Protein AF-A0A5S9C724-F1 (afdb_monomer_lite)

Organism: Dickeya chrysanthemi (NCBI:txid556)

Sequence (233 aa):
AGESRLSDLITGFVDPNAEEDLVPNAAPENAELANDGIDDDDDENEEDEDDTDDDNSIDPELARQKFTELRDQYEATRVSIKAHGRSHPSAIEEINKLSEVFKQFRLVPKQFDLLVNNMRSMMDRVRAQERQIMKLCVELCKMPKKNFVTLFTGNETNSKWFEAALSMGKPWCEKLREVEDDVHRSLQKLQQIEEETGLTIEQVKDINRRMSIGEAKARRAKKEMVEANLRLV

InterPro domains:
  IPR007631 RNA polymerase sigma factor 70, non-essential domain [PF04546] (1-194)
  IPR013325 RNA polymerase sigma factor, region 2 [SSF88946] (2-233)

Structure (mmCIF, N/CA/C/O backbone):
data_AF-A0A5S9C724-F1
#
_entry.id   AF-A0A5S9C724-F1
#
loop_
_atom_site.group_PDB
_atom_site.id
_atom_site.type_symbol
_atom_site.label_atom_id
_atom_site.label_alt_id
_atom_site.label_comp_id
_atom_site.label_asym_id
_atom_site.label_entity_id
_atom_site.label_seq_id
_atom_site.pdbx_PDB_ins_code
_atom_site.Cartn_x
_atom_site.Cartn_y
_atom_site.Cartn_z
_atom_site.occupancy
_atom_site.B_iso_or_equiv
_atom_site.auth_seq_id
_atom_site.auth_comp_id
_atom_site.auth_asym_id
_atom_site.auth_atom_id
_atom_site.pdbx_PDB_model_num
ATOM 1 N N . ALA A 1 1 ? -1.437 -13.413 -25.419 1.00 50.53 1 ALA A N 1
ATOM 2 C CA . ALA A 1 1 ? -2.494 -12.977 -26.348 1.00 50.53 1 ALA A CA 1
ATOM 3 C C . ALA A 1 1 ? -2.017 -11.668 -26.959 1.00 50.53 1 ALA A C 1
ATOM 5 O O . ALA A 1 1 ? -1.568 -10.826 -26.194 1.00 50.53 1 ALA A O 1
ATOM 6 N N . GLY A 1 2 ? -1.969 -11.540 -28.289 1.00 57.41 2 GLY A N 1
ATOM 7 C CA . GLY A 1 2 ? -1.431 -10.366 -29.004 1.00 57.41 2 GLY A CA 1
ATOM 8 C C . GLY A 1 2 ? -2.324 -9.124 -28.911 1.00 57.41 2 GLY A C 1
ATOM 9 O O . GLY A 1 2 ? -2.630 -8.514 -29.925 1.00 57.41 2 GLY A O 1
ATOM 10 N N . GLU A 1 3 ? -2.792 -8.808 -27.705 1.00 73.19 3 GLU A N 1
ATOM 11 C CA . GLU A 1 3 ? -3.765 -7.751 -27.406 1.00 73.19 3 GLU A CA 1
ATOM 12 C C . GLU A 1 3 ? -3.096 -6.401 -27.097 1.00 73.19 3 GLU A C 1
ATOM 14 O O . GLU A 1 3 ? -3.777 -5.388 -26.974 1.00 73.19 3 GLU A O 1
ATOM 19 N N . SER A 1 4 ? -1.767 -6.355 -26.966 1.00 75.12 4 SER A N 1
ATOM 20 C CA . SER A 1 4 ? -1.008 -5.123 -26.702 1.00 75.12 4 SER A CA 1
ATOM 21 C C . SER A 1 4 ? 0.394 -5.224 -27.299 1.00 75.12 4 SER A C 1
ATOM 23 O O . SER A 1 4 ? 0.954 -6.326 -27.369 1.00 75.12 4 SER A O 1
ATOM 25 N N . ARG A 1 5 ? 0.959 -4.098 -27.749 1.00 84.12 5 ARG A N 1
ATOM 26 C CA . ARG A 1 5 ? 2.329 -4.052 -28.276 1.00 84.12 5 ARG A CA 1
ATOM 27 C C . ARG A 1 5 ? 3.318 -3.889 -27.127 1.00 84.12 5 ARG A C 1
ATOM 29 O O . ARG A 1 5 ? 3.003 -3.306 -26.095 1.00 84.12 5 ARG A O 1
ATOM 36 N N . LEU A 1 6 ? 4.538 -4.392 -27.311 1.00 83.88 6 LEU A N 1
ATOM 37 C CA . LEU A 1 6 ? 5.607 -4.262 -26.315 1.00 83.88 6 LEU A CA 1
ATOM 38 C C . LEU A 1 6 ? 5.940 -2.787 -26.024 1.00 83.88 6 LEU A C 1
ATOM 40 O O . LEU A 1 6 ? 6.156 -2.424 -24.870 1.00 83.88 6 LEU A O 1
ATOM 44 N N . SER A 1 7 ? 5.869 -1.954 -27.065 1.00 85.38 7 SER A N 1
ATOM 45 C CA . SER A 1 7 ? 6.012 -0.495 -27.024 1.00 85.38 7 SER A CA 1
ATOM 46 C C . SER A 1 7 ? 4.962 0.211 -26.164 1.00 85.38 7 SER A C 1
ATOM 48 O O . SER A 1 7 ? 5.208 1.315 -25.700 1.00 85.38 7 SER A O 1
ATOM 50 N N . ASP A 1 8 ? 3.800 -0.409 -25.926 1.00 86.31 8 ASP A N 1
ATOM 51 C CA . ASP A 1 8 ? 2.743 0.170 -25.083 1.00 86.31 8 ASP A CA 1
ATOM 52 C C . ASP A 1 8 ? 3.016 -0.061 -23.585 1.00 86.31 8 ASP A C 1
ATOM 54 O O . ASP A 1 8 ? 2.344 0.514 -22.720 1.00 86.31 8 ASP A O 1
ATOM 58 N N . LEU A 1 9 ? 3.972 -0.947 -23.271 1.00 87.50 9 LEU A N 1
ATOM 59 C CA . LEU A 1 9 ? 4.285 -1.392 -21.916 1.00 87.50 9 LEU A CA 1
ATOM 60 C C . LEU A 1 9 ? 5.630 -0.850 -21.424 1.00 87.50 9 LEU A C 1
ATOM 62 O O . LEU A 1 9 ? 5.716 -0.316 -20.315 1.00 87.50 9 LEU A O 1
ATOM 66 N N . ILE A 1 10 ? 6.672 -0.990 -22.240 1.00 89.94 10 ILE A N 1
ATOM 67 C CA . ILE A 1 10 ? 8.035 -0.566 -21.923 1.00 89.94 10 ILE A CA 1
ATOM 68 C C . ILE A 1 10 ? 8.641 0.221 -23.081 1.00 89.94 10 ILE A C 1
ATOM 70 O O . ILE A 1 10 ? 8.283 0.008 -24.233 1.00 89.94 10 ILE A O 1
ATOM 74 N N . THR A 1 11 ? 9.580 1.105 -22.755 1.00 88.06 11 THR A N 1
ATOM 75 C CA . THR A 1 11 ? 10.429 1.815 -23.720 1.00 88.06 11 THR A CA 1
ATOM 76 C C . THR A 1 11 ? 11.811 1.175 -23.860 1.00 88.06 11 THR A C 1
ATOM 78 O O . THR A 1 11 ? 12.524 1.479 -24.804 1.00 88.06 11 THR A O 1
ATOM 81 N N . GLY A 1 12 ? 12.196 0.271 -22.950 1.00 88.69 12 GLY A N 1
ATOM 82 C CA . GLY A 1 12 ? 13.470 -0.446 -23.004 1.00 88.69 12 GLY A CA 1
ATOM 83 C C . GLY A 1 12 ? 13.866 -1.074 -21.667 1.00 88.69 12 GLY A C 1
ATOM 84 O O . GLY A 1 12 ? 13.054 -1.170 -20.739 1.00 88.69 12 GLY A O 1
ATOM 85 N N . PHE A 1 13 ? 15.132 -1.477 -21.559 1.00 88.06 13 PHE A N 1
ATOM 86 C CA . PHE A 1 13 ? 15.722 -2.034 -20.340 1.00 88.06 13 PHE A CA 1
ATOM 87 C C . PHE A 1 13 ? 16.931 -1.208 -19.897 1.00 88.06 13 PHE A C 1
ATOM 89 O O . PHE A 1 13 ? 17.667 -0.701 -20.735 1.00 88.06 13 PHE A O 1
ATOM 96 N N . VAL A 1 14 ? 17.132 -1.075 -18.587 1.00 83.12 14 VAL A N 1
ATOM 97 C CA . VAL A 1 14 ? 18.348 -0.501 -17.998 1.00 83.12 14 VAL A CA 1
ATOM 98 C C . VAL A 1 14 ? 19.387 -1.612 -17.897 1.00 83.12 14 VAL A C 1
ATOM 100 O O . VAL A 1 14 ? 19.105 -2.648 -17.289 1.00 83.12 14 VAL A O 1
ATOM 103 N N . ASP A 1 15 ? 20.572 -1.404 -18.468 1.00 70.31 15 ASP A N 1
ATOM 104 C CA . ASP A 1 15 ? 21.713 -2.293 -18.252 1.00 70.31 15 ASP A CA 1
ATOM 105 C C . ASP A 1 15 ? 22.400 -1.924 -16.923 1.00 70.31 15 ASP A C 1
ATOM 107 O O . ASP A 1 15 ? 22.959 -0.832 -16.814 1.00 70.31 15 ASP A O 1
ATOM 111 N N . PRO A 1 16 ? 22.391 -2.800 -15.898 1.00 60.75 16 PRO A N 1
ATOM 112 C CA . PRO A 1 16 ? 23.081 -2.528 -14.640 1.00 60.75 16 PRO A CA 1
ATOM 113 C C . PRO A 1 16 ? 24.610 -2.393 -14.777 1.00 60.75 16 PRO A C 1
ATOM 115 O O . PRO A 1 16 ? 25.250 -1.963 -13.818 1.00 60.75 16 PRO A O 1
ATOM 118 N N . ASN A 1 17 ? 25.196 -2.768 -15.923 1.00 58.56 17 ASN A N 1
ATOM 119 C CA . ASN A 1 17 ? 26.623 -2.619 -16.224 1.00 58.56 17 ASN A CA 1
ATOM 120 C C . ASN A 1 17 ? 26.967 -1.382 -17.074 1.00 58.56 17 ASN A C 1
ATOM 122 O O . ASN A 1 17 ? 28.155 -1.116 -17.264 1.00 58.56 17 ASN A O 1
ATOM 126 N N . ALA A 1 18 ? 25.985 -0.646 -17.601 1.00 54.94 18 ALA A N 1
ATOM 127 C CA . ALA A 1 18 ? 26.243 0.569 -18.369 1.00 54.94 18 ALA A CA 1
ATOM 128 C C . ALA A 1 18 ? 26.330 1.782 -17.429 1.00 54.94 18 ALA A C 1
ATOM 130 O O . ALA A 1 18 ? 25.466 1.974 -16.574 1.00 54.94 18 ALA A O 1
ATOM 131 N N . GLU A 1 19 ? 27.358 2.623 -17.590 1.00 43.19 19 GLU A N 1
ATOM 132 C CA . GLU A 1 19 ? 27.483 3.928 -16.914 1.00 43.19 19 GLU A CA 1
ATOM 133 C C . GLU A 1 19 ? 26.483 4.960 -17.482 1.00 43.19 19 GLU A C 1
ATOM 135 O O . GLU A 1 19 ? 26.854 6.080 -17.823 1.00 43.19 19 GLU A O 1
ATOM 140 N N . GLU A 1 20 ? 25.209 4.596 -17.636 1.00 43.97 20 GLU A N 1
ATOM 141 C CA . GLU A 1 20 ? 24.167 5.557 -17.991 1.00 43.97 20 GLU A CA 1
ATOM 142 C C . GLU A 1 20 ? 23.631 6.216 -16.720 1.00 43.97 20 GLU A C 1
ATOM 144 O O . GLU A 1 20 ? 23.080 5.559 -15.829 1.00 43.97 20 GLU A O 1
ATOM 149 N N . ASP A 1 21 ? 23.796 7.540 -16.639 1.00 41.56 21 ASP A N 1
ATOM 150 C CA . ASP A 1 21 ? 23.122 8.371 -15.650 1.00 41.56 21 ASP A CA 1
ATOM 151 C C . ASP A 1 21 ? 21.627 8.036 -15.669 1.00 41.56 21 ASP A C 1
ATOM 153 O O . ASP A 1 21 ? 20.949 8.172 -16.688 1.00 41.56 21 ASP A O 1
ATOM 157 N N . LEU A 1 22 ? 21.115 7.579 -14.524 1.00 45.28 22 LEU A N 1
ATOM 158 C CA . LEU A 1 22 ? 19.703 7.287 -14.307 1.00 45.28 22 LEU A CA 1
ATOM 159 C C . LEU A 1 22 ? 18.892 8.577 -14.476 1.00 45.28 22 LEU A C 1
ATOM 161 O O . LEU A 1 22 ? 18.553 9.230 -13.487 1.00 45.28 22 LEU A O 1
ATOM 165 N N . VAL A 1 23 ? 18.552 8.953 -15.708 1.00 46.78 23 VAL A N 1
ATOM 166 C CA . VAL A 1 23 ? 17.518 9.954 -15.957 1.00 46.78 23 VAL A CA 1
ATOM 167 C C . VAL A 1 23 ? 16.213 9.320 -15.483 1.00 46.78 23 VAL A C 1
ATOM 169 O O . VAL A 1 23 ? 15.787 8.301 -16.040 1.00 46.78 23 VAL A O 1
ATOM 172 N N . PRO A 1 24 ? 15.579 9.824 -14.410 1.00 47.16 24 PRO A N 1
ATOM 173 C CA . PRO A 1 24 ? 14.374 9.201 -13.908 1.00 47.16 24 PRO A CA 1
ATOM 174 C C . PRO A 1 24 ? 13.271 9.411 -14.947 1.00 47.16 24 PRO A C 1
ATOM 176 O O . PRO A 1 24 ? 12.708 10.496 -15.031 1.00 47.16 24 PRO A O 1
ATOM 179 N N . ASN A 1 25 ? 12.879 8.351 -15.659 1.00 51.78 25 ASN A N 1
ATOM 180 C CA . ASN A 1 25 ? 11.640 8.310 -16.456 1.00 51.78 25 ASN A CA 1
ATOM 181 C C . ASN A 1 25 ? 10.369 8.560 -15.596 1.00 51.78 25 ASN A C 1
ATOM 183 O O . ASN A 1 25 ? 9.255 8.528 -16.103 1.00 51.78 25 ASN A O 1
ATOM 187 N N . ALA A 1 26 ? 10.514 8.772 -14.283 1.00 47.44 26 ALA A N 1
ATOM 188 C CA . ALA A 1 26 ? 9.446 8.922 -13.299 1.00 47.44 26 ALA A CA 1
ATOM 189 C C . ALA A 1 26 ? 8.940 10.368 -13.128 1.00 47.44 26 ALA A C 1
ATOM 191 O O . ALA A 1 26 ? 8.338 10.682 -12.099 1.00 47.44 26 ALA A O 1
ATOM 192 N N . ALA A 1 27 ? 9.209 11.269 -14.074 1.00 42.41 27 ALA A N 1
ATOM 193 C CA . ALA A 1 27 ? 8.567 12.576 -14.085 1.00 42.41 27 ALA A CA 1
ATOM 194 C C . ALA A 1 27 ? 7.244 12.463 -14.862 1.00 42.41 27 ALA A C 1
ATOM 196 O O . ALA A 1 27 ? 7.294 12.426 -16.087 1.00 42.41 27 ALA A O 1
ATOM 197 N N . PRO A 1 28 ? 6.069 12.411 -14.202 1.00 40.06 28 PRO A N 1
ATOM 198 C CA . PRO A 1 28 ? 4.813 12.584 -14.917 1.00 40.06 28 PRO A CA 1
ATOM 199 C C . PRO A 1 28 ? 4.832 13.961 -15.585 1.00 40.06 28 PRO A C 1
ATOM 201 O O . PRO A 1 28 ? 5.005 14.987 -14.916 1.00 40.06 28 PRO A O 1
ATOM 204 N N . GLU A 1 29 ? 4.698 13.980 -16.907 1.00 45.19 29 GLU A N 1
ATOM 205 C CA . GLU A 1 29 ? 4.604 15.209 -17.700 1.00 45.19 29 GLU A CA 1
ATOM 206 C C . GLU A 1 29 ? 3.274 15.939 -17.458 1.00 45.19 29 GLU A C 1
ATOM 208 O O . GLU A 1 29 ? 3.221 17.161 -17.555 1.00 45.19 29 GLU A O 1
ATOM 213 N N . ASN A 1 30 ? 2.247 15.245 -16.958 1.00 39.84 30 ASN A N 1
ATOM 214 C CA . ASN A 1 30 ? 0.890 15.784 -16.842 1.00 39.84 30 ASN A CA 1
ATOM 215 C C . ASN A 1 30 ? 0.543 16.315 -15.445 1.00 39.84 30 ASN A C 1
ATOM 217 O O . ASN A 1 30 ? -0.434 15.900 -14.822 1.00 39.84 30 ASN A O 1
ATOM 221 N N . ALA A 1 31 ? 1.324 17.273 -14.949 1.00 38.59 31 ALA A N 1
ATOM 222 C CA . ALA A 1 31 ? 0.837 18.190 -13.919 1.00 38.59 31 ALA A CA 1
ATOM 223 C C . ALA A 1 31 ? 0.346 19.473 -14.597 1.00 38.59 31 ALA A C 1
ATOM 225 O O . ALA A 1 31 ? 0.946 20.535 -14.429 1.00 38.59 31 ALA A O 1
ATOM 226 N N . GLU A 1 32 ? -0.731 19.347 -15.378 1.00 38.44 32 GLU A N 1
ATOM 227 C CA . GLU A 1 32 ? -1.488 20.500 -15.851 1.00 38.44 32 GLU A CA 1
ATOM 228 C C . GLU A 1 32 ? -1.902 21.362 -14.657 1.00 38.44 32 GLU A C 1
ATOM 230 O O . GLU A 1 32 ? -2.406 20.898 -13.626 1.00 38.44 32 GLU A O 1
ATOM 235 N N . LEU A 1 33 ? -1.609 22.645 -14.814 1.00 38.56 33 LEU A N 1
ATOM 236 C CA . LEU A 1 33 ? -1.922 23.728 -13.908 1.00 38.56 33 LEU A CA 1
ATOM 237 C C . LEU A 1 33 ? -3.444 23.827 -13.757 1.00 38.56 33 LEU A C 1
ATOM 239 O O . LEU A 1 33 ? -4.147 24.284 -14.653 1.00 38.56 33 LEU A O 1
ATOM 243 N N . ALA A 1 34 ? -3.967 23.427 -12.600 1.00 37.56 34 ALA A N 1
ATOM 244 C CA . ALA A 1 34 ? -5.344 23.725 -12.233 1.00 37.56 34 ALA A CA 1
ATOM 245 C C . ALA A 1 34 ? -5.489 25.230 -11.922 1.00 37.56 34 ALA A C 1
ATOM 247 O O . ALA A 1 34 ? -5.225 25.661 -10.803 1.00 37.56 34 ALA A O 1
ATOM 248 N N . ASN A 1 35 ? -5.863 25.973 -12.968 1.00 38.91 35 ASN A N 1
ATOM 249 C CA . ASN A 1 35 ? -6.734 27.153 -13.057 1.00 38.91 35 ASN A CA 1
ATOM 250 C C . ASN A 1 35 ? -6.756 28.170 -11.895 1.00 38.91 35 ASN A C 1
ATOM 252 O O . ASN A 1 35 ? -7.312 27.889 -10.834 1.00 38.91 35 ASN A O 1
ATOM 256 N N . ASP A 1 36 ? -6.328 29.403 -12.191 1.00 35.47 36 ASP A N 1
ATOM 257 C CA . ASP A 1 36 ? -6.911 30.614 -11.599 1.00 35.47 36 ASP A CA 1
ATOM 258 C C . ASP A 1 36 ? -6.939 31.761 -12.643 1.00 35.47 36 ASP A C 1
ATOM 260 O O . ASP A 1 36 ? -6.010 32.551 -12.748 1.00 35.47 36 ASP A O 1
ATOM 264 N N . GLY A 1 37 ? -8.001 31.796 -13.460 1.00 34.34 37 GLY A N 1
ATOM 265 C CA . GLY A 1 37 ? -8.737 33.015 -13.840 1.00 34.34 37 GLY A CA 1
ATOM 266 C C . GLY A 1 37 ? -8.142 34.069 -14.803 1.00 34.34 37 GLY A C 1
ATOM 267 O O . GLY A 1 37 ? -7.450 34.976 -14.357 1.00 34.34 37 GLY A O 1
ATOM 268 N N . ILE A 1 38 ? -8.712 34.081 -16.025 1.00 36.97 38 ILE A N 1
ATOM 269 C CA . ILE A 1 38 ? -9.074 35.237 -16.898 1.00 36.97 38 ILE A CA 1
ATOM 270 C C . ILE A 1 38 ? -8.022 35.748 -17.920 1.00 36.97 38 ILE A C 1
ATOM 272 O O . ILE A 1 38 ? -7.143 36.526 -17.571 1.00 36.97 38 ILE A O 1
ATOM 276 N N . ASP A 1 39 ? -8.235 35.320 -19.180 1.00 39.69 39 ASP A N 1
ATOM 277 C CA . ASP A 1 39 ? -8.388 36.079 -20.454 1.00 39.69 39 ASP A CA 1
ATOM 278 C C . ASP A 1 39 ? -7.321 37.108 -20.898 1.00 39.69 39 ASP A C 1
ATOM 280 O O . ASP A 1 39 ? -7.228 38.186 -20.313 1.00 39.69 39 ASP A O 1
ATOM 284 N N . ASP A 1 40 ? -6.586 36.802 -21.981 1.00 36.81 40 ASP A N 1
ATOM 285 C CA . ASP A 1 40 ? -6.577 37.591 -23.237 1.00 36.81 40 ASP A CA 1
ATOM 286 C C . ASP A 1 40 ? -5.801 36.858 -24.364 1.00 36.81 40 ASP A C 1
ATOM 288 O O . ASP A 1 40 ? -4.852 36.117 -24.100 1.00 36.81 40 ASP A O 1
ATOM 292 N N . ASP A 1 41 ? -6.270 37.076 -25.594 1.00 38.06 41 ASP A N 1
ATOM 293 C CA . ASP A 1 41 ? -6.028 36.386 -26.873 1.00 38.06 41 ASP A CA 1
ATOM 294 C C . ASP A 1 41 ? -4.593 36.408 -27.477 1.00 38.06 41 ASP A C 1
ATOM 296 O O . ASP A 1 41 ? -3.744 37.220 -27.112 1.00 38.06 41 ASP A O 1
ATOM 300 N N . ASP A 1 42 ? -4.434 35.557 -28.510 1.00 36.66 42 ASP A N 1
ATOM 301 C CA . ASP A 1 42 ? -3.440 35.535 -29.609 1.00 36.66 42 ASP A CA 1
ATOM 302 C C . ASP A 1 42 ? -1.996 35.071 -29.297 1.00 36.66 42 ASP A C 1
ATOM 304 O O . ASP A 1 42 ? -1.196 35.784 -28.698 1.00 36.66 42 ASP A O 1
ATOM 308 N N . ASP A 1 43 ? -1.581 33.891 -29.780 1.00 36.88 43 ASP A N 1
ATOM 309 C CA . ASP A 1 43 ? -1.142 33.702 -31.177 1.00 36.88 43 ASP A CA 1
ATOM 310 C C . ASP A 1 43 ? -0.674 32.247 -31.425 1.00 36.88 43 ASP A C 1
ATOM 312 O O . ASP A 1 43 ? -0.162 31.559 -30.538 1.00 36.88 43 ASP A O 1
ATOM 316 N N . GLU A 1 44 ? -0.890 31.788 -32.653 1.00 43.53 44 GLU A N 1
ATOM 317 C CA . GLU A 1 44 ? -0.649 30.443 -33.180 1.00 43.53 44 GLU A CA 1
ATOM 318 C C . GLU A 1 44 ? 0.826 30.003 -33.086 1.00 43.53 44 GLU A C 1
ATOM 320 O O . GLU A 1 44 ? 1.719 30.752 -33.475 1.00 43.53 44 GLU A O 1
ATOM 325 N N . ASN A 1 45 ? 1.069 28.766 -32.623 1.00 35.22 45 ASN A N 1
ATOM 326 C CA . ASN A 1 45 ? 2.071 27.818 -33.148 1.00 35.22 45 ASN A CA 1
ATOM 327 C C . ASN A 1 45 ? 1.969 26.484 -32.380 1.00 35.22 45 ASN A C 1
ATOM 329 O O . ASN A 1 45 ? 2.785 26.171 -31.513 1.00 35.22 45 ASN A O 1
ATOM 333 N N . GLU A 1 46 ? 0.948 25.686 -32.706 1.00 39.72 46 GLU A N 1
ATOM 334 C CA . GLU A 1 46 ? 1.012 24.230 -32.529 1.00 39.72 46 GLU A CA 1
ATOM 335 C C . GLU A 1 46 ? 1.946 23.674 -33.615 1.00 39.72 46 GLU A C 1
ATOM 337 O O . GLU A 1 46 ? 1.512 23.151 -34.641 1.00 39.72 46 GLU A O 1
ATOM 342 N N . GLU A 1 47 ? 3.255 23.845 -33.425 1.00 35.62 47 GLU A N 1
ATOM 343 C CA . GLU A 1 47 ? 4.217 22.938 -34.042 1.00 35.62 47 GLU A CA 1
ATOM 344 C C . GLU A 1 47 ? 4.209 21.666 -33.190 1.00 35.62 47 GLU A C 1
ATOM 346 O O . GLU A 1 47 ? 4.886 21.561 -32.167 1.00 35.62 47 GLU A O 1
ATOM 351 N N . ASP A 1 48 ? 3.363 20.719 -33.607 1.00 39.94 48 ASP A N 1
ATOM 352 C CA . ASP A 1 48 ? 3.539 19.295 -33.341 1.00 39.94 48 ASP A CA 1
ATOM 353 C C . ASP A 1 48 ? 4.946 18.897 -33.831 1.00 39.94 48 ASP A C 1
ATOM 355 O O . ASP A 1 48 ? 5.126 18.415 -34.952 1.00 39.94 48 ASP A O 1
ATOM 359 N N . GLU A 1 49 ? 5.969 19.110 -32.998 1.00 36.81 49 GLU A N 1
ATOM 360 C CA . GLU A 1 49 ? 7.240 18.389 -33.086 1.00 36.81 49 GLU A CA 1
ATOM 361 C C . GLU A 1 49 ? 6.983 16.937 -32.655 1.00 36.81 49 GLU A C 1
ATOM 363 O O . GLU A 1 49 ? 7.393 16.467 -31.592 1.00 36.81 49 GLU A O 1
ATOM 368 N N . ASP A 1 50 ? 6.268 16.214 -33.517 1.00 39.38 50 ASP A N 1
ATOM 369 C CA . ASP A 1 50 ? 6.253 14.757 -33.575 1.00 39.38 50 ASP A CA 1
ATOM 370 C C . ASP A 1 50 ? 7.600 14.297 -34.162 1.00 39.38 50 ASP A C 1
ATOM 372 O O . ASP A 1 50 ? 7.684 13.749 -35.257 1.00 39.38 50 ASP A O 1
ATOM 376 N N . ASP A 1 51 ? 8.678 14.592 -33.433 1.00 40.25 51 ASP A N 1
ATOM 377 C CA . ASP A 1 51 ? 10.044 14.156 -33.725 1.00 40.25 51 ASP A CA 1
ATOM 378 C C . ASP A 1 51 ? 10.442 13.091 -32.690 1.00 40.25 51 ASP A C 1
ATOM 380 O O . ASP A 1 51 ? 11.429 13.184 -31.956 1.00 40.25 51 ASP A O 1
ATOM 384 N N . THR A 1 52 ? 9.612 12.046 -32.586 1.00 41.50 52 THR A N 1
ATOM 385 C CA . THR A 1 52 ? 10.046 10.787 -31.971 1.00 41.50 52 THR A CA 1
ATOM 386 C C . THR A 1 52 ? 10.635 9.901 -33.053 1.00 41.50 52 THR A C 1
ATOM 388 O O . THR A 1 52 ? 9.984 9.004 -33.584 1.00 41.50 52 THR A O 1
ATOM 391 N N . ASP A 1 53 ? 11.895 10.197 -33.372 1.00 38.25 53 ASP A N 1
ATOM 392 C CA . ASP A 1 53 ? 12.764 9.342 -34.168 1.00 38.25 53 ASP A CA 1
ATOM 393 C C . ASP A 1 53 ? 12.580 7.861 -33.779 1.00 38.25 53 ASP A C 1
ATOM 395 O O . ASP A 1 53 ? 12.788 7.409 -32.646 1.00 38.25 53 ASP A O 1
ATOM 399 N N . ASP A 1 54 ? 12.139 7.131 -34.791 1.00 45.38 54 ASP A N 1
ATOM 400 C CA . ASP A 1 54 ? 11.933 5.701 -34.908 1.00 45.38 54 ASP A CA 1
ATOM 401 C C . ASP A 1 54 ? 13.263 4.942 -34.728 1.00 45.38 54 ASP A C 1
ATOM 403 O O . ASP A 1 54 ? 13.946 4.663 -35.709 1.00 45.38 54 ASP A O 1
ATOM 407 N N . ASP A 1 55 ? 13.664 4.609 -33.488 1.00 44.22 55 ASP A N 1
ATOM 408 C CA . ASP A 1 55 ? 14.676 3.548 -33.257 1.00 44.22 55 ASP A CA 1
ATOM 409 C C . ASP A 1 55 ? 14.627 2.828 -31.887 1.00 44.22 55 ASP A C 1
ATOM 411 O O . ASP A 1 55 ? 15.590 2.195 -31.459 1.00 44.22 55 ASP A O 1
ATOM 415 N N . ASN A 1 56 ? 13.495 2.842 -31.171 1.00 54.12 56 ASN A N 1
ATOM 416 C CA . ASN A 1 56 ? 13.304 1.974 -29.991 1.00 54.12 56 ASN A CA 1
ATOM 417 C C . ASN A 1 56 ? 12.630 0.651 -30.378 1.00 54.12 56 ASN A C 1
ATOM 419 O O . ASN A 1 56 ? 11.618 0.238 -29.798 1.00 54.12 56 ASN A O 1
ATOM 423 N N . SER A 1 57 ? 13.193 -0.049 -31.369 1.00 65.25 57 SER A N 1
ATOM 424 C CA . SER A 1 57 ? 12.816 -1.442 -31.606 1.00 65.25 57 SER A CA 1
ATOM 425 C C . SER A 1 57 ? 13.362 -2.293 -30.456 1.00 65.25 57 SER A C 1
ATOM 427 O O . SER A 1 57 ? 14.504 -2.742 -30.435 1.00 65.25 57 SER A O 1
ATOM 429 N N . ILE A 1 58 ? 12.546 -2.460 -29.415 1.00 78.56 58 ILE A N 1
ATOM 430 C CA . ILE A 1 58 ? 12.896 -3.320 -28.286 1.00 78.56 58 ILE A CA 1
ATOM 431 C C . ILE A 1 58 ? 13.104 -4.725 -28.839 1.00 78.56 58 ILE A C 1
ATOM 433 O O . ILE A 1 58 ? 12.149 -5.330 -29.331 1.00 78.56 58 ILE A O 1
ATOM 437 N N . ASP A 1 59 ? 14.334 -5.234 -28.734 1.00 86.38 59 ASP A N 1
ATOM 438 C CA . ASP A 1 59 ? 14.674 -6.576 -29.197 1.00 86.38 59 ASP A CA 1
ATOM 439 C C . ASP A 1 59 ? 13.710 -7.599 -28.561 1.00 86.38 59 ASP A C 1
ATOM 441 O O . ASP A 1 59 ? 13.718 -7.786 -27.334 1.00 86.38 59 ASP A O 1
ATOM 445 N N . PRO A 1 60 ? 12.855 -8.264 -29.365 1.00 86.88 60 PRO A N 1
ATOM 446 C CA . PRO A 1 60 ? 11.873 -9.207 -28.854 1.00 86.88 60 PRO A CA 1
ATOM 447 C C . PRO A 1 60 ? 12.504 -10.384 -28.105 1.00 86.88 60 PRO A C 1
ATOM 449 O O . PRO A 1 60 ? 11.880 -10.923 -27.185 1.00 86.88 60 PRO A O 1
ATOM 452 N N . GLU A 1 61 ? 13.721 -10.799 -28.472 1.00 88.44 61 GLU A N 1
ATOM 453 C CA . GLU A 1 61 ? 14.415 -11.899 -27.803 1.00 88.44 61 GLU A CA 1
ATOM 454 C C . GLU A 1 61 ? 14.911 -11.477 -26.421 1.00 88.44 61 GLU A C 1
ATOM 456 O O . GLU A 1 61 ? 14.609 -12.161 -25.432 1.00 88.44 61 GLU A O 1
ATOM 461 N N . LEU A 1 62 ? 15.580 -10.323 -26.336 1.00 89.44 62 LEU A N 1
ATOM 462 C CA . LEU A 1 62 ? 16.005 -9.729 -25.069 1.00 89.44 62 LEU A CA 1
ATOM 463 C C . LEU A 1 62 ? 14.809 -9.455 -24.153 1.00 89.44 62 LEU A C 1
ATOM 465 O O . LEU A 1 62 ? 14.832 -9.813 -22.973 1.00 89.44 62 LEU A O 1
ATOM 469 N N . ALA A 1 63 ? 13.728 -8.887 -24.693 1.00 90.31 63 ALA A N 1
ATOM 470 C CA . ALA A 1 63 ? 12.513 -8.650 -23.929 1.00 90.31 63 ALA A CA 1
ATOM 471 C C . ALA A 1 63 ? 11.947 -9.953 -23.374 1.00 90.31 63 ALA A C 1
ATOM 473 O O . ALA A 1 63 ? 11.672 -10.056 -22.177 1.00 90.31 63 ALA A O 1
ATOM 474 N N . ARG A 1 64 ? 11.832 -10.991 -24.208 1.00 91.06 64 ARG A N 1
ATOM 475 C CA . ARG A 1 64 ? 11.367 -12.306 -23.762 1.00 91.06 64 ARG A CA 1
ATOM 476 C C . ARG A 1 64 ? 12.252 -12.873 -22.652 1.00 91.06 64 ARG A C 1
ATOM 478 O O . ARG A 1 64 ? 11.716 -13.451 -21.703 1.00 91.06 64 ARG A O 1
ATOM 485 N N . GLN A 1 65 ? 13.571 -12.711 -22.747 1.00 93.38 65 GLN A N 1
ATOM 486 C CA . GLN A 1 65 ? 14.509 -13.134 -21.708 1.00 93.38 65 GLN A CA 1
ATOM 487 C C . GLN A 1 65 ? 14.266 -12.377 -20.397 1.00 93.38 65 GLN A C 1
ATOM 489 O O . GLN A 1 65 ? 14.083 -13.016 -19.363 1.00 93.38 65 GLN A O 1
ATOM 494 N N . LYS A 1 66 ? 14.182 -11.044 -20.435 1.00 93.19 66 LYS A N 1
ATOM 495 C CA . LYS A 1 66 ? 13.957 -10.210 -19.244 1.00 93.19 66 LYS A CA 1
ATOM 496 C C . LYS A 1 66 ? 12.598 -10.454 -18.595 1.00 93.19 66 LYS A C 1
ATOM 498 O O . LYS A 1 66 ? 12.515 -10.608 -17.380 1.00 93.19 66 LYS A O 1
ATOM 503 N N . PHE A 1 67 ? 11.527 -10.583 -19.378 1.00 94.38 67 PHE A N 1
ATOM 504 C CA . PHE A 1 67 ? 10.211 -10.960 -18.847 1.00 94.38 67 PHE A CA 1
ATOM 505 C C . PHE A 1 67 ? 10.201 -12.376 -18.255 1.00 94.38 67 PHE A C 1
ATOM 507 O O . PHE A 1 67 ? 9.489 -12.628 -17.283 1.00 94.38 67 PHE A O 1
ATOM 514 N N . THR A 1 68 ? 10.995 -13.297 -18.809 1.00 95.75 68 THR A N 1
ATOM 515 C CA . THR A 1 68 ? 11.177 -14.639 -18.238 1.00 95.75 68 THR A CA 1
ATOM 516 C C . THR A 1 68 ? 11.913 -14.571 -16.902 1.00 95.75 68 THR A C 1
ATOM 518 O O . THR A 1 68 ? 11.431 -15.144 -15.931 1.00 95.75 68 THR A O 1
ATOM 521 N N . GLU A 1 69 ? 13.001 -13.804 -16.822 1.00 95.50 69 GLU A N 1
ATOM 522 C CA . GLU A 1 69 ? 13.744 -13.544 -15.582 1.00 95.50 69 GLU A CA 1
ATOM 523 C C . GLU A 1 69 ? 12.828 -12.955 -14.497 1.00 95.50 69 GLU A C 1
ATOM 525 O O . GLU A 1 69 ? 12.770 -13.472 -13.380 1.00 95.50 69 GLU A O 1
ATOM 530 N N . LEU A 1 70 ? 12.030 -11.940 -14.846 1.00 96.38 70 LEU A N 1
ATOM 531 C CA . LEU A 1 70 ? 11.054 -11.334 -13.939 1.00 96.38 70 LEU A CA 1
ATOM 532 C C . LEU A 1 70 ? 10.015 -12.348 -13.445 1.00 96.38 70 LEU A C 1
ATOM 534 O O . LEU A 1 70 ? 9.698 -12.376 -12.255 1.00 96.38 70 LEU A O 1
ATOM 538 N N . ARG A 1 71 ? 9.481 -13.185 -14.340 1.00 97.06 71 ARG A N 1
ATOM 539 C CA . ARG A 1 71 ? 8.490 -14.212 -13.989 1.00 97.06 71 ARG A CA 1
ATOM 540 C C . ARG A 1 71 ? 9.079 -15.266 -13.055 1.00 97.06 71 ARG A C 1
ATOM 542 O O . ARG A 1 71 ? 8.434 -15.636 -12.076 1.00 97.06 71 ARG A O 1
ATOM 549 N N . ASP A 1 72 ? 10.270 -15.761 -13.362 1.00 97.44 72 ASP A N 1
ATOM 550 C CA . ASP A 1 72 ? 10.903 -16.830 -12.596 1.00 97.44 72 ASP A CA 1
ATOM 551 C C . ASP A 1 72 ? 11.300 -16.319 -11.197 1.00 97.44 72 ASP A C 1
ATOM 553 O O . ASP A 1 72 ? 11.037 -16.987 -10.193 1.00 97.44 72 ASP A O 1
ATOM 557 N N . GLN A 1 73 ? 11.808 -15.083 -11.108 1.00 97.69 73 GLN A N 1
ATOM 558 C CA . GLN A 1 73 ? 12.074 -14.422 -9.831 1.00 97.69 73 GLN A CA 1
ATOM 559 C C . GLN A 1 73 ? 10.783 -14.154 -9.042 1.00 97.69 73 GLN A C 1
ATOM 561 O O . GLN A 1 73 ? 10.748 -14.381 -7.834 1.00 97.69 73 GLN A O 1
ATOM 566 N N . TYR A 1 74 ? 9.699 -13.728 -9.701 1.00 96.75 74 TYR A N 1
ATOM 567 C CA . TYR A 1 74 ? 8.390 -13.562 -9.059 1.00 96.75 74 TYR A CA 1
ATOM 568 C C . TYR A 1 74 ? 7.901 -14.871 -8.428 1.00 96.75 74 TYR A C 1
ATOM 570 O O . TYR A 1 74 ? 7.420 -14.869 -7.292 1.00 96.75 74 TYR A O 1
ATOM 578 N N . GLU A 1 75 ? 8.052 -15.994 -9.132 1.00 97.19 75 GLU A N 1
ATOM 579 C CA . GLU A 1 75 ? 7.641 -17.300 -8.623 1.00 97.19 75 GLU A CA 1
ATOM 580 C C . GLU A 1 75 ? 8.477 -17.727 -7.408 1.00 97.19 75 GLU A C 1
ATOM 582 O O . GLU A 1 75 ? 7.912 -18.162 -6.400 1.00 97.19 75 GLU A O 1
ATOM 587 N N . ALA A 1 76 ? 9.799 -17.530 -7.453 1.00 95.62 76 ALA A N 1
ATOM 588 C CA . ALA A 1 76 ? 10.688 -17.789 -6.320 1.00 95.62 76 ALA A CA 1
ATOM 589 C C . ALA A 1 76 ? 10.291 -16.962 -5.084 1.00 95.62 76 ALA A C 1
ATOM 591 O O . ALA A 1 76 ? 10.118 -17.505 -3.985 1.00 95.62 76 ALA A O 1
ATOM 592 N N . THR A 1 77 ? 10.043 -15.662 -5.272 1.00 96.12 77 THR A N 1
ATOM 593 C CA . THR A 1 77 ? 9.566 -14.769 -4.213 1.00 96.12 77 THR A CA 1
ATOM 594 C C . THR A 1 77 ? 8.213 -15.229 -3.664 1.00 96.12 77 THR A C 1
ATOM 596 O O . THR A 1 77 ? 8.027 -15.285 -2.446 1.00 96.12 77 THR A O 1
ATOM 599 N N . ARG A 1 78 ? 7.268 -15.622 -4.528 1.00 94.75 78 ARG A N 1
ATOM 600 C CA . ARG A 1 78 ? 5.937 -16.102 -4.126 1.00 94.75 78 ARG A CA 1
ATOM 601 C C . ARG A 1 78 ? 6.012 -17.375 -3.284 1.00 94.75 78 ARG A C 1
ATOM 603 O O . ARG A 1 78 ? 5.328 -17.470 -2.262 1.00 94.75 78 ARG A O 1
ATOM 610 N N . VAL A 1 79 ? 6.844 -18.338 -3.682 1.00 95.81 79 VAL A N 1
ATOM 611 C CA . VAL A 1 79 ? 7.062 -19.581 -2.927 1.00 95.81 79 VAL A CA 1
ATOM 612 C C . VAL A 1 79 ? 7.663 -19.280 -1.554 1.00 95.81 79 VAL A C 1
ATOM 614 O O . VAL A 1 79 ? 7.163 -19.792 -0.552 1.00 95.81 79 VAL A O 1
ATOM 617 N N . SER A 1 80 ? 8.665 -18.398 -1.487 1.00 95.00 80 SER A N 1
ATOM 618 C CA . SER A 1 80 ? 9.296 -17.985 -0.226 1.00 95.00 80 SER A CA 1
ATOM 619 C C . SER A 1 80 ? 8.302 -17.301 0.725 1.00 95.00 80 SER A C 1
ATOM 621 O O . SER A 1 80 ? 8.210 -17.666 1.900 1.00 95.00 80 SER A O 1
ATOM 623 N N . ILE A 1 81 ? 7.469 -16.385 0.209 1.00 93.31 81 ILE A N 1
ATOM 624 C CA . ILE A 1 81 ? 6.401 -15.731 0.984 1.00 93.31 81 ILE A CA 1
ATOM 625 C C . ILE A 1 81 ? 5.400 -16.761 1.515 1.00 93.31 81 ILE A C 1
ATOM 627 O O . ILE A 1 81 ? 5.008 -16.684 2.677 1.00 93.31 81 ILE A O 1
ATOM 631 N N . LYS A 1 82 ? 4.993 -17.736 0.695 1.00 92.81 82 LYS A N 1
ATOM 632 C CA . LYS A 1 82 ? 4.042 -18.776 1.113 1.00 92.81 82 LYS A CA 1
ATOM 633 C C . LYS A 1 82 ? 4.628 -19.711 2.176 1.00 92.81 82 LYS A C 1
ATOM 635 O O . LYS A 1 82 ? 3.892 -20.163 3.047 1.00 92.81 82 LYS A O 1
ATOM 640 N N . ALA A 1 83 ? 5.924 -20.010 2.102 1.00 93.69 83 ALA A N 1
ATOM 641 C CA . ALA A 1 83 ? 6.596 -20.921 3.025 1.00 93.69 83 ALA A CA 1
ATOM 642 C C . ALA A 1 83 ? 6.927 -20.275 4.380 1.00 93.69 83 ALA A C 1
ATOM 644 O O . ALA A 1 83 ? 6.781 -20.921 5.416 1.00 93.69 83 ALA A O 1
ATOM 645 N N . HIS A 1 84 ? 7.372 -19.016 4.381 1.00 90.94 84 HIS A N 1
ATOM 646 C CA . HIS A 1 84 ? 7.945 -18.374 5.571 1.00 90.94 84 HIS A CA 1
ATOM 647 C C . HIS A 1 84 ? 7.197 -17.118 6.037 1.00 90.94 84 HIS A C 1
ATOM 649 O O . HIS A 1 84 ? 7.448 -16.625 7.135 1.00 90.94 84 HIS A O 1
ATOM 655 N N . GLY A 1 85 ? 6.270 -16.603 5.229 1.00 89.62 85 GLY A N 1
ATOM 656 C CA . GLY A 1 85 ? 5.634 -15.306 5.435 1.00 89.62 85 GLY A CA 1
ATOM 657 C C . GLY A 1 85 ? 6.456 -14.154 4.850 1.00 89.62 85 GLY A C 1
ATOM 658 O O . GLY A 1 85 ? 7.682 -14.206 4.760 1.00 89.62 85 GLY A O 1
ATOM 659 N N . ARG A 1 86 ? 5.769 -13.074 4.458 1.00 89.44 86 ARG A N 1
ATOM 660 C CA . ARG A 1 86 ? 6.367 -11.931 3.744 1.00 89.44 86 ARG A CA 1
ATOM 661 C C . ARG A 1 86 ? 7.460 -11.200 4.530 1.00 89.44 86 ARG A C 1
ATOM 663 O O . ARG A 1 86 ? 8.408 -10.701 3.936 1.00 89.44 86 ARG A O 1
ATOM 670 N N . SER A 1 87 ? 7.329 -11.141 5.852 1.00 88.81 87 SER A N 1
ATOM 671 C CA . SER A 1 87 ? 8.263 -10.428 6.734 1.00 88.81 87 SER A CA 1
ATOM 672 C C . SER A 1 87 ? 9.473 -11.270 7.157 1.00 88.81 87 SER A C 1
ATOM 674 O O . SER A 1 87 ? 10.299 -10.797 7.934 1.00 88.81 87 SER A O 1
ATOM 676 N N . HIS A 1 88 ? 9.586 -12.520 6.695 1.00 93.75 88 HIS A N 1
ATOM 677 C CA . HIS A 1 88 ? 10.727 -13.371 7.020 1.00 93.75 88 HIS A CA 1
ATOM 678 C C . HIS A 1 88 ? 11.988 -12.911 6.265 1.00 93.75 88 HIS A C 1
ATOM 680 O O . HIS A 1 88 ? 11.875 -12.578 5.084 1.00 93.75 88 HIS A O 1
ATOM 686 N N . PRO A 1 89 ? 13.195 -12.947 6.869 1.00 94.38 89 PRO A N 1
ATOM 687 C CA . PRO A 1 89 ? 14.432 -12.511 6.212 1.00 94.38 89 PRO A CA 1
ATOM 688 C C . PRO A 1 89 ? 14.659 -13.123 4.822 1.00 94.38 89 PRO A C 1
ATOM 690 O O . PRO A 1 89 ? 14.986 -12.404 3.885 1.00 94.38 89 PRO A O 1
ATOM 693 N N . SER A 1 90 ? 14.394 -14.423 4.658 1.00 93.00 90 SER A N 1
ATOM 694 C CA . SER A 1 90 ? 14.509 -15.108 3.359 1.00 93.00 90 SER A CA 1
ATOM 695 C C . SER A 1 90 ? 13.501 -14.613 2.316 1.00 93.00 90 SER A C 1
ATOM 697 O O . SER A 1 90 ? 13.817 -14.560 1.135 1.00 93.00 90 SER A O 1
ATOM 699 N N . ALA A 1 91 ? 12.286 -14.237 2.727 1.00 94.00 91 ALA A N 1
ATOM 700 C CA . ALA A 1 91 ? 11.305 -13.656 1.813 1.00 94.00 91 ALA A CA 1
ATOM 701 C C . ALA A 1 91 ? 11.690 -12.219 1.447 1.00 94.00 91 ALA A C 1
ATOM 703 O O . ALA A 1 91 ? 11.575 -11.838 0.289 1.00 94.00 91 ALA A O 1
ATOM 704 N N . ILE A 1 92 ? 12.206 -11.445 2.407 1.00 93.81 92 ILE A N 1
ATOM 705 C CA . ILE A 1 92 ? 12.707 -10.084 2.179 1.00 93.81 92 ILE A CA 1
ATOM 706 C C . ILE A 1 92 ? 13.857 -10.087 1.166 1.00 93.81 92 ILE A C 1
ATOM 708 O O . ILE A 1 92 ? 13.875 -9.244 0.273 1.00 93.81 92 ILE A O 1
ATOM 712 N N . GLU A 1 93 ? 14.786 -11.040 1.261 1.00 95.62 93 GLU A N 1
ATOM 713 C CA . GLU A 1 93 ? 15.880 -11.177 0.294 1.00 95.62 93 GLU A CA 1
ATOM 714 C C . GLU A 1 93 ? 15.351 -11.411 -1.131 1.00 95.62 93 GLU A C 1
ATOM 716 O O . GLU A 1 93 ? 15.739 -10.702 -2.059 1.00 95.62 93 GLU A O 1
ATOM 721 N N . GLU A 1 94 ? 14.402 -12.334 -1.300 1.00 96.06 94 GLU A N 1
ATOM 722 C CA . GLU A 1 94 ? 13.777 -12.603 -2.601 1.00 96.06 94 GLU A CA 1
ATOM 723 C C . GLU A 1 94 ? 12.896 -11.442 -3.096 1.00 96.06 94 GLU A C 1
ATOM 725 O O . GLU A 1 94 ? 12.809 -11.199 -4.298 1.00 96.06 94 GLU A O 1
ATOM 730 N N . ILE A 1 95 ? 12.248 -10.688 -2.201 1.00 94.62 95 ILE A N 1
ATOM 731 C CA . ILE A 1 95 ? 11.505 -9.463 -2.550 1.00 94.62 95 ILE A CA 1
ATOM 732 C C . ILE A 1 95 ? 12.466 -8.383 -3.054 1.00 94.62 95 ILE A C 1
ATOM 734 O O . ILE A 1 95 ? 12.143 -7.676 -4.011 1.00 94.62 95 ILE A O 1
ATOM 738 N N . ASN A 1 96 ? 13.646 -8.257 -2.442 1.00 95.25 96 ASN A N 1
ATOM 739 C CA . ASN A 1 96 ? 14.666 -7.314 -2.889 1.00 95.25 96 ASN A CA 1
ATOM 740 C C . ASN A 1 96 ? 15.198 -7.705 -4.271 1.00 95.25 96 ASN A C 1
ATOM 742 O O . ASN A 1 96 ? 15.230 -6.851 -5.150 1.00 95.25 96 ASN A O 1
ATOM 746 N N . LYS A 1 97 ? 15.513 -8.988 -4.507 1.00 95.69 97 LYS A N 1
ATOM 747 C CA . LYS A 1 97 ? 15.915 -9.484 -5.838 1.00 95.69 97 LYS A CA 1
ATOM 748 C C . LYS A 1 97 ? 14.850 -9.190 -6.894 1.00 95.69 97 LYS A C 1
ATOM 750 O O . LYS A 1 97 ? 15.162 -8.614 -7.930 1.00 95.69 97 LYS A O 1
ATOM 755 N N . LEU A 1 98 ? 13.584 -9.495 -6.598 1.00 96.19 98 LEU A N 1
ATOM 756 C CA . LEU A 1 98 ? 12.464 -9.162 -7.480 1.00 96.19 98 LEU A CA 1
ATOM 757 C C . LEU A 1 98 ? 12.375 -7.656 -7.763 1.00 96.19 98 LEU A C 1
ATOM 759 O O . LEU A 1 98 ? 12.124 -7.257 -8.897 1.00 96.19 98 LEU A O 1
ATOM 763 N N . SER A 1 99 ? 12.597 -6.822 -6.747 1.00 93.75 99 SER A N 1
ATOM 764 C CA . SER A 1 99 ? 12.582 -5.364 -6.895 1.00 93.75 99 SER A CA 1
ATOM 765 C C . SER A 1 99 ? 13.714 -4.871 -7.796 1.00 93.75 99 SER A C 1
ATOM 767 O O . SER A 1 99 ? 13.482 -3.991 -8.617 1.00 93.75 99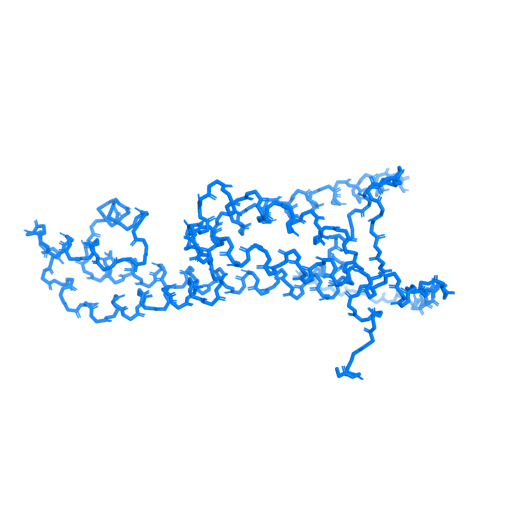 SER A O 1
ATOM 769 N N . GLU A 1 100 ? 14.918 -5.436 -7.677 1.00 93.38 100 GLU A N 1
ATOM 770 C CA . GLU A 1 100 ? 16.045 -5.087 -8.548 1.00 93.38 100 GLU A CA 1
ATOM 771 C C . GLU A 1 100 ? 15.812 -5.528 -9.996 1.00 93.38 100 GLU A C 1
ATOM 773 O O . GLU A 1 100 ? 16.063 -4.748 -10.910 1.00 93.38 100 GLU A O 1
ATOM 778 N N . VAL A 1 101 ? 15.254 -6.723 -10.221 1.00 94.06 101 VAL A N 1
ATOM 779 C CA . VAL A 1 101 ? 14.873 -7.167 -11.573 1.00 94.06 101 VAL A CA 1
ATOM 780 C C . VAL A 1 101 ? 13.800 -6.245 -12.157 1.00 94.06 101 VAL A C 1
ATOM 782 O O . VAL A 1 101 ? 13.927 -5.803 -13.293 1.00 94.06 101 VAL A O 1
ATOM 785 N N . PHE A 1 102 ? 12.775 -5.884 -11.379 1.00 94.00 102 PHE A N 1
ATOM 786 C CA . PHE A 1 102 ? 11.706 -4.992 -11.836 1.00 94.00 102 PHE A CA 1
ATOM 787 C C . PHE A 1 102 ? 12.210 -3.585 -12.201 1.00 94.00 102 PHE A C 1
ATOM 789 O O . PHE A 1 102 ? 11.741 -3.003 -13.176 1.00 94.00 102 PHE A O 1
ATOM 796 N N . LYS A 1 103 ? 13.197 -3.044 -11.473 1.00 91.88 103 LYS A N 1
ATOM 797 C CA . LYS A 1 103 ? 13.805 -1.734 -11.778 1.00 91.88 103 LYS A CA 1
ATOM 798 C C . LYS A 1 103 ? 14.542 -1.687 -13.117 1.00 91.88 103 LYS A C 1
ATOM 800 O O . LYS A 1 103 ? 14.752 -0.595 -13.633 1.00 91.88 103 LYS A O 1
ATOM 805 N N . GLN A 1 104 ? 14.923 -2.834 -13.681 1.00 92.00 104 GLN A N 1
ATOM 806 C CA . GLN A 1 104 ? 15.555 -2.881 -15.001 1.00 92.00 104 GLN A CA 1
ATOM 807 C C . GLN A 1 104 ? 14.573 -2.532 -16.125 1.00 92.00 104 GLN A C 1
ATOM 809 O O . GLN A 1 104 ? 15.003 -2.279 -17.241 1.00 92.00 104 GLN A O 1
ATOM 814 N N . PHE A 1 105 ? 13.262 -2.519 -15.875 1.00 92.25 105 PHE A N 1
ATOM 815 C CA . PHE A 1 105 ? 12.257 -2.229 -16.892 1.00 92.25 105 PHE A CA 1
ATOM 816 C C . PHE A 1 105 ? 12.002 -0.720 -16.962 1.00 92.25 105 PHE A C 1
ATOM 818 O O . PHE A 1 105 ? 11.503 -0.121 -16.006 1.00 92.25 105 PHE A O 1
ATOM 825 N N . ARG A 1 106 ? 12.274 -0.100 -18.117 1.00 91.31 106 ARG A N 1
ATOM 826 C CA . ARG A 1 106 ? 11.843 1.276 -18.390 1.00 91.31 106 ARG A CA 1
ATOM 827 C C . ARG A 1 106 ? 10.391 1.234 -18.845 1.00 91.31 106 ARG A C 1
ATOM 829 O O . ARG A 1 106 ? 10.103 0.955 -20.003 1.00 91.31 106 ARG A O 1
ATOM 836 N N . LEU A 1 107 ? 9.471 1.449 -17.912 1.00 90.62 107 LEU A N 1
ATOM 837 C CA . LEU A 1 107 ? 8.040 1.511 -18.207 1.00 90.62 107 LEU A CA 1
ATOM 838 C C . LEU A 1 107 ? 7.715 2.767 -19.022 1.00 90.62 107 LEU A C 1
ATOM 840 O O . LEU A 1 107 ? 8.312 3.825 -18.811 1.00 90.62 107 LEU A O 1
ATOM 844 N N . VAL A 1 108 ? 6.729 2.655 -19.912 1.00 91.31 108 VAL A N 1
ATOM 845 C CA . VAL A 1 108 ? 6.132 3.822 -20.579 1.00 91.31 108 VAL A CA 1
ATOM 846 C C . VAL A 1 108 ? 5.482 4.720 -19.513 1.00 91.31 108 VAL A C 1
ATOM 848 O O . VAL A 1 108 ? 4.818 4.179 -18.618 1.00 91.31 108 VAL A O 1
ATOM 851 N N . PRO A 1 109 ? 5.597 6.063 -19.597 1.00 90.00 109 PRO A N 1
ATOM 852 C CA . PRO A 1 109 ? 5.045 6.982 -18.594 1.00 90.00 109 PRO A CA 1
ATOM 853 C C . PRO A 1 109 ? 3.582 6.697 -18.232 1.00 90.00 109 PRO A C 1
ATOM 855 O O . PRO A 1 109 ? 3.241 6.576 -17.059 1.00 90.00 109 PRO A O 1
ATOM 858 N N . LYS A 1 110 ? 2.735 6.426 -19.233 1.00 91.25 110 LYS A N 1
ATOM 859 C CA . LYS A 1 110 ? 1.319 6.071 -19.039 1.00 91.25 110 LYS A CA 1
ATOM 860 C C . LYS A 1 110 ? 1.106 4.847 -18.136 1.00 91.25 110 LYS A C 1
ATOM 862 O O . LYS A 1 110 ? 0.167 4.822 -17.340 1.00 91.25 110 LYS A O 1
ATOM 867 N N . GLN A 1 111 ? 1.956 3.826 -18.251 1.00 91.50 111 GLN A N 1
ATOM 868 C CA . GLN A 1 111 ? 1.880 2.630 -17.403 1.00 91.50 111 GLN A CA 1
ATOM 869 C C . GLN A 1 111 ? 2.372 2.924 -15.988 1.00 91.50 111 GLN A C 1
ATOM 871 O O . GLN A 1 111 ? 1.789 2.448 -15.014 1.00 91.50 111 GLN A O 1
ATOM 876 N N . PHE A 1 112 ? 3.421 3.737 -15.862 1.00 89.69 112 PHE A N 1
ATOM 877 C CA . PHE A 1 112 ? 3.916 4.182 -14.565 1.00 89.69 112 PHE A CA 1
ATOM 878 C C . PHE A 1 112 ? 2.849 4.986 -13.805 1.00 89.69 112 PHE A C 1
ATOM 880 O O . PHE A 1 112 ? 2.554 4.679 -12.649 1.00 89.69 112 PHE A O 1
ATOM 887 N N . ASP A 1 113 ? 2.192 5.934 -14.475 1.00 90.44 113 ASP A N 1
ATOM 888 C CA . ASP A 1 113 ? 1.107 6.734 -13.903 1.00 90.44 113 ASP A CA 1
ATOM 889 C C . ASP A 1 113 ? -0.080 5.871 -13.472 1.00 90.44 113 ASP A C 1
ATOM 891 O O . ASP A 1 113 ? -0.653 6.083 -12.400 1.00 90.44 113 ASP A O 1
ATOM 895 N N . LEU A 1 114 ? -0.431 4.849 -14.260 1.00 93.12 114 LEU A N 1
ATOM 896 C CA . LEU A 1 114 ? -1.460 3.880 -13.887 1.00 93.12 114 LEU A CA 1
ATOM 897 C C . LEU A 1 114 ? -1.108 3.164 -12.572 1.00 93.12 114 LEU A C 1
ATOM 899 O O . LEU A 1 114 ? -1.955 3.059 -11.681 1.00 93.12 114 LEU A O 1
ATOM 903 N N . LEU A 1 115 ? 0.136 2.702 -12.418 1.00 91.56 115 LEU A N 1
ATOM 904 C CA . LEU A 1 115 ? 0.603 2.048 -11.191 1.00 91.56 115 LEU A CA 1
ATOM 905 C C . LEU A 1 115 ? 0.543 2.994 -9.983 1.00 91.56 115 LEU A C 1
ATOM 907 O O . LEU A 1 115 ? 0.015 2.619 -8.932 1.00 91.56 115 LEU A O 1
ATOM 911 N N . VAL A 1 116 ? 1.022 4.230 -10.138 1.00 91.31 116 VAL A N 1
ATOM 912 C CA . VAL A 1 116 ? 0.994 5.255 -9.080 1.00 91.31 116 VAL A CA 1
ATOM 913 C C . VAL A 1 116 ? -0.445 5.587 -8.670 1.00 91.31 116 VAL A C 1
ATOM 915 O O . VAL A 1 116 ? -0.761 5.639 -7.475 1.00 91.31 116 VAL A O 1
ATOM 918 N N . ASN A 1 117 ? -1.348 5.753 -9.639 1.00 92.69 117 ASN A N 1
ATOM 919 C CA . ASN A 1 117 ? -2.760 6.033 -9.384 1.00 92.69 117 ASN A CA 1
ATOM 920 C C . ASN A 1 117 ? -3.462 4.869 -8.677 1.00 92.69 117 ASN A C 1
ATOM 922 O O . ASN A 1 117 ? -4.218 5.096 -7.727 1.00 92.69 117 ASN A O 1
ATOM 926 N N . ASN A 1 118 ? -3.157 3.626 -9.053 1.00 91.44 118 ASN A N 1
ATOM 927 C CA . ASN A 1 118 ? -3.664 2.441 -8.362 1.00 91.44 118 ASN A CA 1
ATOM 928 C C . ASN A 1 118 ? -3.208 2.404 -6.895 1.00 91.44 118 ASN A C 1
ATOM 930 O O . ASN A 1 118 ? -4.021 2.168 -5.998 1.00 91.44 118 ASN A O 1
ATOM 934 N N . MET A 1 119 ? -1.936 2.713 -6.623 1.00 90.75 119 MET A N 1
ATOM 935 C CA . MET A 1 119 ? -1.413 2.801 -5.253 1.00 90.75 119 MET A CA 1
ATOM 936 C C . MET A 1 119 ? -2.085 3.916 -4.440 1.00 90.75 119 MET A C 1
ATOM 938 O O . MET A 1 119 ? -2.365 3.737 -3.252 1.00 90.75 119 MET A O 1
ATOM 942 N N . ARG A 1 120 ? -2.360 5.070 -5.062 1.00 91.81 120 ARG A N 1
ATOM 943 C CA . ARG A 1 120 ? -3.054 6.196 -4.418 1.00 91.81 120 ARG A CA 1
ATOM 944 C C . ARG A 1 120 ? -4.504 5.847 -4.086 1.00 91.81 120 ARG A C 1
ATOM 946 O O . ARG A 1 120 ? -4.911 6.011 -2.939 1.00 91.81 120 ARG A O 1
ATOM 953 N N . SER A 1 121 ? -5.231 5.272 -5.043 1.00 94.31 121 SER A N 1
ATOM 954 C CA . SER A 1 121 ? -6.611 4.811 -4.854 1.00 94.31 121 SER A CA 1
ATOM 955 C C . SER A 1 121 ? -6.718 3.766 -3.740 1.00 94.31 121 SER A C 1
ATOM 957 O O . SER A 1 121 ? -7.588 3.856 -2.870 1.00 94.31 121 SER A O 1
ATOM 959 N N . MET A 1 122 ? -5.775 2.818 -3.690 1.00 94.00 122 MET A N 1
ATOM 960 C CA . MET A 1 122 ? -5.710 1.828 -2.614 1.00 94.00 122 MET A CA 1
ATOM 961 C C . MET A 1 122 ? -5.558 2.491 -1.240 1.00 94.00 122 MET A C 1
ATOM 963 O O . MET A 1 122 ? -6.275 2.165 -0.294 1.00 94.00 122 MET A O 1
ATOM 967 N N . MET A 1 123 ? -4.677 3.483 -1.130 1.00 95.06 123 MET A N 1
ATOM 968 C CA . MET A 1 123 ? -4.498 4.234 0.110 1.00 95.06 123 MET A CA 1
ATOM 969 C C . MET A 1 123 ? -5.699 5.087 0.505 1.00 95.06 123 MET A C 1
ATOM 971 O O . MET A 1 123 ? -5.980 5.241 1.696 1.00 95.06 123 MET A O 1
ATOM 975 N N . ASP A 1 124 ? -6.432 5.626 -0.463 1.00 96.06 124 ASP A N 1
ATOM 976 C CA . ASP A 1 124 ? -7.664 6.355 -0.184 1.00 96.06 124 ASP A CA 1
ATOM 977 C C . ASP A 1 124 ? -8.756 5.424 0.354 1.00 96.06 124 ASP A C 1
ATOM 979 O O . ASP A 1 124 ? -9.460 5.803 1.297 1.00 96.06 124 ASP A O 1
ATOM 983 N N . ARG A 1 125 ? -8.832 4.177 -0.140 1.00 96.31 125 ARG A N 1
ATOM 984 C CA . ARG A 1 125 ? -9.695 3.128 0.434 1.00 96.31 125 ARG A CA 1
ATOM 985 C C . ARG A 1 125 ? -9.325 2.826 1.887 1.00 96.31 125 ARG A C 1
ATOM 987 O O . ARG A 1 125 ? -10.224 2.810 2.731 1.00 96.31 125 ARG A O 1
ATOM 994 N N . VAL A 1 126 ? -8.033 2.652 2.190 1.00 95.94 126 VAL A N 1
ATOM 995 C CA . VAL A 1 126 ? -7.534 2.444 3.565 1.00 95.94 126 VAL A CA 1
ATOM 996 C C . VAL A 1 126 ? -7.957 3.603 4.466 1.00 95.94 126 VAL A C 1
ATOM 998 O O . VAL A 1 126 ? -8.662 3.403 5.456 1.00 95.94 126 VAL A O 1
ATOM 1001 N N . ARG A 1 127 ? -7.619 4.840 4.081 1.00 95.88 127 ARG A N 1
ATOM 1002 C CA . ARG A 1 127 ? -7.942 6.043 4.862 1.00 95.88 127 ARG A CA 1
ATOM 1003 C C . ARG A 1 127 ? -9.442 6.233 5.055 1.00 95.88 127 ARG A C 1
ATOM 1005 O O . ARG A 1 127 ? -9.863 6.754 6.086 1.00 95.88 127 ARG A O 1
ATOM 1012 N N . ALA A 1 128 ? -10.259 5.860 4.071 1.00 97.38 128 ALA A N 1
ATOM 1013 C CA . ALA A 1 128 ? -11.709 5.916 4.197 1.00 97.38 128 ALA A CA 1
ATOM 1014 C C . ALA A 1 128 ? -12.210 4.989 5.314 1.00 97.38 128 ALA A C 1
ATOM 1016 O O . ALA A 1 128 ? -13.007 5.439 6.138 1.00 97.38 128 ALA A O 1
ATOM 1017 N N . GLN A 1 129 ? -11.708 3.750 5.393 1.00 96.94 129 GLN A N 1
ATOM 1018 C CA . GLN A 1 129 ? -12.090 2.826 6.467 1.00 96.94 129 GLN A CA 1
ATOM 1019 C C . GLN A 1 129 ? -11.542 3.268 7.829 1.00 96.94 129 GLN A C 1
ATOM 1021 O O . GLN A 1 129 ? -12.293 3.292 8.799 1.00 96.94 129 GLN A O 1
ATOM 1026 N N . GLU A 1 130 ? -10.282 3.706 7.913 1.00 95.19 130 GLU A N 1
ATOM 1027 C CA . GLU A 1 130 ? -9.704 4.216 9.169 1.00 95.19 130 GLU A CA 1
ATOM 1028 C C . GLU A 1 130 ? -10.493 5.411 9.723 1.00 95.19 130 GLU A C 1
ATOM 1030 O O . GLU A 1 130 ? -10.814 5.461 10.912 1.00 95.19 130 GLU A O 1
ATOM 1035 N N . ARG A 1 131 ? -10.853 6.373 8.859 1.00 96.19 131 ARG A N 1
ATOM 1036 C CA . ARG A 1 131 ? -11.677 7.527 9.249 1.00 96.19 131 ARG A CA 1
ATOM 1037 C C . ARG A 1 131 ? -13.077 7.108 9.673 1.00 96.19 131 ARG A C 1
ATOM 1039 O O . ARG A 1 131 ? -13.594 7.670 10.635 1.00 96.19 131 ARG A O 1
ATOM 1046 N N . GLN A 1 132 ? -13.679 6.139 8.986 1.00 97.31 132 GLN A N 1
ATOM 1047 C CA . GLN A 1 132 ? -14.995 5.622 9.348 1.00 97.31 132 GLN A CA 1
ATOM 1048 C C . GLN A 1 132 ? -14.969 4.973 10.737 1.00 97.31 132 GLN A C 1
ATOM 1050 O O . GLN A 1 132 ? -15.784 5.326 11.587 1.00 97.31 132 GLN A O 1
ATOM 1055 N N . ILE A 1 133 ? -13.991 4.103 11.004 1.00 96.56 133 ILE A N 1
ATOM 1056 C CA . ILE A 1 133 ? -13.802 3.476 12.319 1.00 96.56 133 ILE A CA 1
ATOM 1057 C C . ILE A 1 133 ? -13.566 4.549 13.388 1.00 96.56 133 ILE A C 1
ATOM 1059 O O . ILE A 1 133 ? -14.204 4.533 14.442 1.00 96.56 133 ILE A O 1
ATOM 1063 N N . MET A 1 134 ? -12.697 5.525 13.109 1.00 96.50 134 MET A N 1
ATOM 1064 C CA . MET A 1 134 ? -12.431 6.625 14.033 1.00 96.50 134 MET A CA 1
ATOM 1065 C C . MET A 1 134 ? -13.701 7.433 14.333 1.00 96.50 134 MET A C 1
ATOM 1067 O O . MET A 1 134 ? -13.951 7.753 15.494 1.00 96.50 134 MET A O 1
ATOM 1071 N N . LYS A 1 135 ? -14.520 7.741 13.324 1.00 97.31 135 LYS A N 1
ATOM 1072 C CA . LYS A 1 135 ? -15.782 8.472 13.485 1.00 97.31 135 LYS A CA 1
ATOM 1073 C C . LYS A 1 135 ? -16.773 7.705 14.363 1.00 97.31 135 LYS A C 1
ATOM 1075 O O . LYS A 1 135 ? -17.340 8.286 15.288 1.00 97.31 135 LYS A O 1
ATOM 1080 N N . LEU A 1 136 ? -16.943 6.405 14.123 1.00 96.69 136 LEU A N 1
ATOM 1081 C CA . LEU A 1 136 ? -17.818 5.547 14.928 1.00 96.69 136 LEU A CA 1
ATOM 1082 C C . LEU A 1 136 ? -17.360 5.525 16.394 1.00 96.69 136 LEU A C 1
ATOM 1084 O O . LEU A 1 136 ? -18.116 5.885 17.294 1.00 96.69 136 LEU A O 1
ATOM 1088 N N . CYS A 1 137 ? -16.089 5.214 16.647 1.00 95.94 137 CYS A N 1
ATOM 1089 C CA . CYS A 1 137 ? -15.580 5.084 18.011 1.00 95.94 137 CYS A CA 1
ATOM 1090 C C . CYS A 1 137 ? -15.499 6.432 18.753 1.00 95.94 137 CYS A C 1
ATOM 1092 O O . CYS A 1 137 ? -15.938 6.552 19.900 1.00 95.94 137 CYS A O 1
ATOM 1094 N N . VAL A 1 138 ? -14.921 7.458 18.123 1.00 96.69 138 VAL A N 1
ATOM 1095 C CA . VAL A 1 138 ? -14.582 8.730 18.783 1.00 96.69 138 VAL A CA 1
ATOM 1096 C C . VAL A 1 138 ? -15.747 9.713 18.749 1.00 96.69 138 VAL A C 1
ATOM 1098 O O . VAL A 1 138 ? -16.105 10.278 19.784 1.00 96.69 138 VAL A O 1
ATOM 1101 N N . GLU A 1 139 ? -16.358 9.938 17.586 1.00 95.38 139 GLU A N 1
ATOM 1102 C CA . GLU A 1 139 ? -17.386 10.974 17.440 1.00 95.38 139 GLU A CA 1
ATOM 1103 C C . GLU A 1 139 ? -18.758 10.493 17.914 1.00 95.38 139 GLU A C 1
ATOM 1105 O O . GLU A 1 139 ? -19.439 11.231 18.638 1.00 95.38 139 GLU A O 1
ATOM 1110 N N . LEU A 1 140 ? -19.152 9.270 17.547 1.00 95.12 140 LEU A N 1
ATOM 1111 C CA . LEU A 1 140 ? -20.469 8.714 17.864 1.00 95.12 140 LEU A CA 1
ATOM 1112 C C . LEU A 1 140 ? -20.502 8.093 19.270 1.00 95.12 140 LEU A C 1
ATOM 1114 O O . LEU A 1 140 ? -21.298 8.518 20.114 1.00 95.12 140 LEU A O 1
ATOM 1118 N N . CYS A 1 141 ? -19.582 7.174 19.576 1.00 95.44 141 CYS A N 1
ATOM 1119 C CA . CYS A 1 141 ? -19.541 6.497 20.880 1.00 95.44 141 CYS A CA 1
ATOM 1120 C C . CYS A 1 141 ? -18.860 7.320 21.987 1.00 95.44 141 CYS A C 1
ATOM 1122 O O . CYS A 1 141 ? -18.910 6.935 23.155 1.00 95.44 141 CYS A O 1
ATOM 1124 N N . LYS A 1 142 ? -18.271 8.479 21.650 1.00 95.88 142 LYS A N 1
ATOM 1125 C CA . LYS A 1 142 ? -17.566 9.386 22.578 1.00 95.88 142 LYS A CA 1
ATOM 1126 C C . LYS A 1 142 ? -16.346 8.753 23.262 1.00 95.88 142 LYS A C 1
ATOM 1128 O O . LYS A 1 142 ? -15.974 9.159 24.366 1.00 95.88 142 LYS A O 1
ATOM 1133 N N . MET A 1 143 ? -15.689 7.789 22.614 1.00 95.56 143 MET A N 1
ATOM 1134 C CA . MET A 1 143 ? -14.391 7.295 23.076 1.00 95.56 143 MET A CA 1
ATOM 1135 C C . MET A 1 143 ? -13.338 8.413 22.956 1.00 95.56 143 MET A C 1
ATOM 1137 O O . MET A 1 143 ? -13.216 9.030 21.897 1.00 95.56 143 MET A O 1
ATOM 1141 N N . PRO A 1 144 ? -12.515 8.680 23.986 1.00 95.88 144 PRO A N 1
ATOM 1142 C CA . PRO A 1 144 ? -11.400 9.612 23.854 1.00 95.88 144 PRO A CA 1
ATOM 1143 C C . PRO A 1 144 ? -10.429 9.189 22.743 1.00 95.88 144 PRO A C 1
ATOM 1145 O O . PRO A 1 144 ? -9.948 8.055 22.737 1.00 95.88 144 PRO A O 1
ATOM 1148 N N . LYS A 1 145 ? -10.058 10.122 21.853 1.00 95.19 145 LYS A N 1
ATOM 1149 C CA . LYS A 1 145 ? -9.149 9.858 20.718 1.00 95.19 145 LYS A CA 1
ATOM 1150 C C . LYS A 1 145 ? -7.827 9.209 21.142 1.00 95.19 145 LYS A C 1
ATOM 1152 O O . LYS A 1 145 ? -7.312 8.357 20.430 1.00 95.19 145 LYS A O 1
ATOM 1157 N N . LYS A 1 146 ? -7.290 9.581 22.310 1.00 95.00 146 LYS A N 1
ATOM 1158 C CA . LYS A 1 146 ? -6.064 8.982 22.859 1.00 95.00 146 LYS A CA 1
ATOM 1159 C C . LYS A 1 146 ? -6.214 7.471 23.063 1.00 95.00 146 LYS A C 1
ATOM 1161 O O . LYS A 1 146 ? -5.344 6.724 22.642 1.00 95.00 146 LYS A O 1
ATOM 1166 N N . ASN A 1 147 ? -7.326 7.034 23.655 1.00 93.62 147 ASN A N 1
ATOM 1167 C CA . ASN A 1 147 ? -7.605 5.617 23.878 1.00 93.62 147 ASN A CA 1
ATOM 1168 C C . ASN A 1 147 ? -7.763 4.871 22.552 1.00 93.62 147 ASN A C 1
ATOM 1170 O O . ASN A 1 147 ? -7.206 3.789 22.405 1.00 93.62 147 ASN A O 1
ATOM 1174 N N . PHE A 1 148 ? -8.471 5.477 21.592 1.00 94.94 148 PHE A N 1
ATOM 1175 C CA . PHE A 1 148 ? -8.634 4.909 20.255 1.00 94.94 148 PHE A CA 1
ATOM 1176 C C . PHE A 1 148 ? -7.282 4.659 19.583 1.00 94.94 148 PHE A C 1
ATOM 1178 O O . PHE A 1 148 ? -6.993 3.531 19.206 1.00 94.94 148 PHE A O 1
ATOM 1185 N N . VAL A 1 149 ? -6.426 5.684 19.496 1.00 93.19 149 VAL A N 1
ATOM 1186 C CA . VAL A 1 149 ? -5.107 5.572 18.851 1.00 93.19 149 VAL A CA 1
ATOM 1187 C C . VAL A 1 149 ? -4.249 4.498 19.524 1.00 93.19 149 VAL A C 1
ATOM 1189 O O . VAL A 1 149 ? -3.637 3.694 18.833 1.00 93.19 149 VAL A O 1
ATOM 1192 N N . THR A 1 150 ? -4.242 4.430 20.860 1.00 93.25 150 THR A N 1
ATOM 1193 C CA . THR A 1 150 ? -3.474 3.411 21.594 1.00 93.25 150 THR A CA 1
ATOM 1194 C C . THR A 1 150 ? -3.912 1.979 21.279 1.00 93.25 150 THR A C 1
ATOM 1196 O O . THR A 1 150 ? -3.067 1.091 21.264 1.00 93.25 150 THR A O 1
ATOM 1199 N N . LEU A 1 151 ? -5.205 1.740 21.052 1.00 91.62 151 LEU A N 1
ATOM 1200 C CA . LEU A 1 151 ? -5.727 0.401 20.760 1.00 91.62 151 LEU A CA 1
ATOM 1201 C C . LEU A 1 151 ? -5.627 0.049 19.270 1.00 91.62 151 LEU A C 1
ATOM 1203 O O . LEU A 1 151 ? -5.316 -1.090 18.928 1.00 91.62 151 LEU A O 1
ATOM 1207 N N . PHE A 1 152 ? -5.892 1.024 18.400 1.00 92.12 152 PHE A N 1
ATOM 1208 C CA . PHE A 1 152 ? -6.006 0.824 16.959 1.00 92.12 152 PHE A CA 1
ATOM 1209 C C . PHE A 1 152 ? -4.643 0.691 16.266 1.00 92.12 152 PHE A C 1
ATOM 1211 O O . PHE A 1 152 ? -4.468 -0.175 15.411 1.00 92.12 152 PHE A O 1
ATOM 1218 N N . THR A 1 153 ? -3.658 1.517 16.636 1.00 88.75 153 THR A N 1
ATOM 1219 C CA . THR A 1 153 ? -2.338 1.512 15.988 1.00 88.75 153 THR A CA 1
ATOM 1220 C C . THR A 1 153 ? -1.629 0.170 16.193 1.00 88.75 153 THR A C 1
ATOM 1222 O O . THR A 1 153 ? -1.470 -0.291 17.320 1.00 88.75 153 THR A O 1
ATOM 1225 N N . GLY A 1 154 ? -1.202 -0.455 15.092 1.00 85.19 154 GLY A N 1
ATOM 1226 C CA . GLY A 1 154 ? -0.562 -1.778 15.088 1.00 85.19 154 GLY A CA 1
ATOM 1227 C C . GLY A 1 154 ? -1.531 -2.968 15.102 1.00 85.19 154 GLY A C 1
ATOM 1228 O O . GLY A 1 154 ? -1.091 -4.101 14.947 1.00 85.19 154 GLY A O 1
ATOM 1229 N N . ASN A 1 155 ? -2.842 -2.734 15.242 1.00 86.12 155 ASN A N 1
ATOM 1230 C CA . ASN A 1 155 ? -3.882 -3.772 15.208 1.00 86.12 155 ASN A CA 1
ATOM 1231 C C . ASN A 1 155 ? -4.984 -3.452 14.186 1.00 86.12 155 ASN A C 1
ATOM 1233 O O . ASN A 1 155 ? -6.113 -3.916 14.324 1.00 86.12 155 ASN A O 1
ATOM 1237 N N . GLU A 1 156 ? -4.666 -2.655 13.167 1.00 86.69 156 GLU A N 1
ATOM 1238 C CA . GLU A 1 156 ? -5.627 -1.977 12.282 1.00 86.69 156 GLU A CA 1
ATOM 1239 C C . GLU A 1 156 ? -6.580 -2.941 11.544 1.00 86.69 156 GLU A C 1
ATOM 1241 O O . GLU A 1 156 ? -7.666 -2.530 11.142 1.00 86.69 156 GLU A O 1
ATOM 1246 N N . THR A 1 157 ? -6.226 -4.226 11.424 1.00 86.25 157 THR A N 1
ATOM 1247 C CA . THR A 1 157 ? -7.031 -5.267 10.758 1.00 86.25 157 THR A CA 1
ATOM 1248 C C . THR A 1 157 ? -7.571 -6.359 11.679 1.00 86.25 157 THR A C 1
ATOM 1250 O O . THR A 1 157 ? -8.309 -7.232 11.228 1.00 86.25 157 THR A O 1
ATOM 1253 N N . ASN A 1 158 ? -7.265 -6.330 12.976 1.00 88.12 158 ASN A N 1
ATOM 1254 C CA . ASN A 1 158 ? -7.665 -7.380 13.915 1.00 88.12 158 ASN A CA 1
ATOM 1255 C C . ASN A 1 158 ? -8.863 -6.945 14.777 1.00 88.12 158 ASN A C 1
ATOM 1257 O O . ASN A 1 158 ? -8.851 -5.845 15.310 1.00 88.12 158 ASN A O 1
ATOM 1261 N N . SER A 1 159 ? -9.863 -7.803 15.011 1.00 89.12 159 SER A N 1
ATOM 1262 C CA . SER A 1 159 ? -10.975 -7.502 15.936 1.00 89.12 159 SER A CA 1
ATOM 1263 C C . SER A 1 159 ? -10.541 -7.416 17.405 1.00 89.12 159 SER A C 1
ATOM 1265 O O . SER A 1 159 ? -11.219 -6.783 18.213 1.00 89.12 159 SER A O 1
ATOM 1267 N N . LYS A 1 160 ? -9.382 -7.986 17.768 1.00 91.12 160 LYS A N 1
ATOM 1268 C CA . LYS A 1 160 ? -8.901 -8.057 19.161 1.00 91.12 160 LYS A CA 1
ATOM 1269 C C . LYS A 1 160 ? -8.838 -6.703 19.866 1.00 91.12 160 LYS A C 1
ATOM 1271 O O . LYS A 1 160 ? -9.128 -6.631 21.058 1.00 91.12 160 LYS A O 1
ATOM 1276 N N . TRP A 1 161 ? -8.459 -5.625 19.170 1.00 93.62 161 TRP A N 1
ATOM 1277 C CA . TRP A 1 161 ? -8.421 -4.297 19.799 1.00 93.62 161 TRP A CA 1
ATOM 1278 C C . TRP A 1 161 ? -9.828 -3.796 20.141 1.00 93.62 161 TRP A C 1
ATOM 1280 O O . TRP A 1 161 ? -10.006 -3.108 21.147 1.00 93.62 161 TRP A O 1
ATOM 1290 N N . PHE A 1 162 ? -10.821 -4.161 19.329 1.00 93.06 162 PHE A N 1
ATOM 1291 C CA . PHE A 1 162 ? -12.213 -3.782 19.521 1.00 93.06 162 PHE A CA 1
ATOM 1292 C C . PHE A 1 162 ? -12.839 -4.563 20.683 1.00 93.06 162 PHE A C 1
ATOM 1294 O O . PHE A 1 162 ? -13.439 -3.967 21.577 1.00 93.06 162 PHE A O 1
ATOM 1301 N N . GLU A 1 163 ? -12.592 -5.872 20.758 1.00 92.00 163 GLU A N 1
ATOM 1302 C CA . GLU A 1 163 ? -12.992 -6.723 21.891 1.00 92.00 163 GLU A CA 1
ATOM 1303 C C . GLU A 1 163 ? -12.360 -6.249 23.213 1.00 92.00 163 GLU A C 1
ATOM 1305 O O . GLU A 1 163 ? -13.027 -6.153 24.253 1.00 92.00 163 GLU A O 1
ATOM 1310 N N . ALA A 1 164 ? -11.075 -5.881 23.173 1.00 91.62 164 ALA A N 1
ATOM 1311 C CA . ALA A 1 164 ? -10.385 -5.291 24.313 1.00 91.62 164 ALA A CA 1
ATOM 1312 C C . ALA A 1 164 ? -11.027 -3.958 24.725 1.00 91.62 164 ALA A C 1
ATOM 1314 O O . ALA A 1 164 ? -11.229 -3.731 25.918 1.00 91.62 164 ALA A O 1
ATOM 1315 N N . ALA A 1 165 ? -11.399 -3.105 23.760 1.00 91.81 165 ALA A N 1
ATOM 1316 C CA . ALA A 1 165 ? -12.080 -1.837 24.015 1.00 91.81 165 ALA A CA 1
ATOM 1317 C C . ALA A 1 165 ? -13.435 -2.045 24.714 1.00 91.81 165 ALA A C 1
ATOM 1319 O O . ALA A 1 165 ? -13.727 -1.372 25.705 1.00 91.81 165 ALA A O 1
ATOM 1320 N N . LEU A 1 166 ? -14.240 -3.006 24.250 1.00 92.44 166 LEU A N 1
ATOM 1321 C CA . LEU A 1 166 ? -15.522 -3.369 24.864 1.00 92.44 166 LEU A CA 1
ATOM 1322 C C . LEU A 1 166 ? -15.363 -3.865 26.308 1.00 92.44 166 LEU A C 1
ATOM 1324 O O . LEU A 1 166 ? -16.204 -3.581 27.162 1.00 92.44 166 LEU A O 1
ATOM 1328 N N . SER A 1 167 ? -14.256 -4.547 26.598 1.00 92.00 167 SER A N 1
ATOM 1329 C CA . SER A 1 167 ? -13.964 -5.132 27.912 1.00 92.00 167 SER A CA 1
ATOM 1330 C C . SER A 1 167 ? -13.418 -4.128 28.940 1.00 92.00 167 SER A C 1
ATOM 1332 O O . SER A 1 167 ? -13.249 -4.475 30.107 1.00 92.00 167 SER A O 1
ATOM 1334 N N . MET A 1 168 ? -13.158 -2.868 28.561 1.00 90.81 168 MET A N 1
ATOM 1335 C CA . MET A 1 168 ? -12.573 -1.865 29.470 1.00 90.81 168 MET A CA 1
ATOM 1336 C C . MET A 1 168 ? -13.543 -1.330 30.540 1.00 90.81 168 MET A C 1
ATOM 1338 O O . MET A 1 168 ? -13.116 -0.563 31.411 1.00 90.81 168 MET A O 1
ATOM 1342 N N . GLY A 1 169 ? -14.839 -1.658 30.458 1.00 88.81 169 GLY A N 1
ATOM 1343 C CA . GLY A 1 169 ? -15.862 -1.207 31.412 1.00 88.81 169 GLY A CA 1
ATOM 1344 C C . GLY A 1 169 ? -16.005 0.319 31.489 1.00 88.81 169 GLY A C 1
ATOM 1345 O O . GLY A 1 169 ? -16.339 0.870 32.538 1.00 88.81 169 GLY A O 1
ATOM 1346 N N . LYS A 1 170 ? -15.674 1.033 30.408 1.00 92.44 170 LYS A N 1
ATOM 1347 C CA . LYS A 1 170 ? -15.753 2.497 30.333 1.00 92.44 170 LYS A CA 1
ATOM 1348 C C . LYS A 1 170 ? -17.151 2.947 29.887 1.00 92.44 170 LYS A C 1
ATOM 1350 O O . LYS A 1 170 ? -17.850 2.188 29.223 1.00 92.44 170 LYS A O 1
ATOM 1355 N N . PRO A 1 171 ? -17.548 4.208 30.157 1.00 92.00 171 PRO A N 1
ATOM 1356 C CA . PRO A 1 171 ? -18.876 4.714 29.783 1.00 92.00 171 PRO A CA 1
ATOM 1357 C C . PRO A 1 171 ? -19.194 4.631 28.281 1.00 92.00 171 PRO A C 1
ATOM 1359 O O . PRO A 1 171 ? -20.356 4.566 27.899 1.00 92.00 171 PRO A O 1
ATOM 1362 N N . TRP A 1 172 ? -18.170 4.637 27.424 1.00 92.75 172 TRP A N 1
ATOM 1363 C CA . TRP A 1 172 ? -18.313 4.533 25.971 1.00 92.75 172 TRP A CA 1
ATOM 1364 C C . TRP A 1 172 ? -18.464 3.086 25.466 1.00 92.75 172 TRP A C 1
ATOM 1366 O O . TRP A 1 172 ? -18.791 2.900 24.298 1.00 92.75 172 TRP A O 1
ATOM 1376 N N . CYS A 1 173 ? -18.265 2.063 26.309 1.00 93.00 173 CYS A N 1
ATOM 1377 C CA . CYS A 1 173 ? -18.335 0.654 25.900 1.00 93.00 173 CYS A CA 1
ATOM 1378 C C . CYS A 1 173 ? -19.752 0.229 25.480 1.00 93.00 173 CYS A C 1
ATOM 1380 O O . CYS A 1 173 ? -19.887 -0.492 24.500 1.00 93.00 173 CYS A O 1
ATOM 1382 N N . GLU A 1 174 ? -20.804 0.706 26.156 1.00 92.38 174 GLU A N 1
ATOM 1383 C CA . GLU A 1 174 ? -22.192 0.381 25.777 1.00 92.38 174 GLU A CA 1
ATOM 1384 C C . GLU A 1 174 ? -22.527 0.904 24.376 1.00 92.38 174 GLU A C 1
ATOM 1386 O O . GLU A 1 174 ? -23.027 0.166 23.536 1.00 92.38 174 GLU A O 1
ATOM 1391 N N . LYS A 1 175 ? -22.130 2.146 24.074 1.00 93.56 175 LYS A N 1
ATOM 1392 C CA . LYS A 1 175 ? -22.309 2.729 22.737 1.00 93.56 175 LYS A CA 1
ATOM 1393 C C . LYS A 1 175 ? -21.453 2.059 21.670 1.00 93.56 175 LYS A C 1
ATOM 1395 O O . LYS A 1 175 ? -21.821 2.087 20.505 1.00 93.56 175 LYS A O 1
ATOM 1400 N N . LEU A 1 176 ? -20.295 1.504 22.034 1.00 94.06 176 LEU A N 1
ATOM 1401 C CA . LEU A 1 176 ? -19.482 0.752 21.079 1.00 94.06 176 LEU A CA 1
ATOM 1402 C C . LEU A 1 176 ? -20.169 -0.534 20.624 1.00 94.06 176 LEU A C 1
ATOM 1404 O O . LEU A 1 176 ? -20.022 -0.888 19.460 1.00 94.06 176 LEU A O 1
ATOM 1408 N N . ARG A 1 177 ? -20.933 -1.202 21.500 1.00 94.38 177 ARG A N 1
ATOM 1409 C CA . ARG A 1 177 ? -21.711 -2.391 21.112 1.00 94.38 177 ARG A CA 1
ATOM 1410 C C . ARG A 1 177 ? -22.743 -2.063 20.035 1.00 94.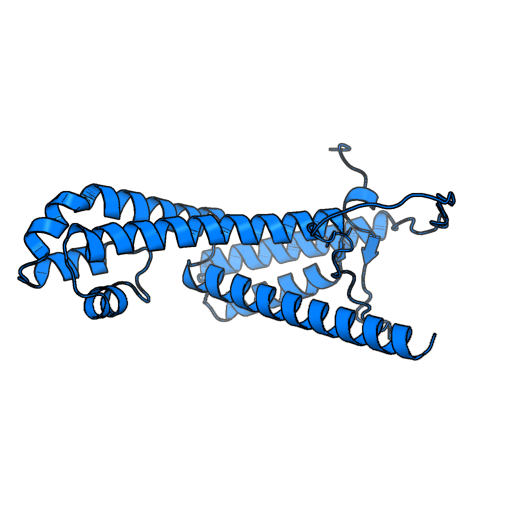38 177 ARG A C 1
ATOM 1412 O O . ARG A 1 177 ? -22.970 -2.865 19.144 1.00 94.38 177 ARG A O 1
ATOM 1419 N N . GLU A 1 178 ? -23.323 -0.863 20.071 1.00 94.81 178 GLU A N 1
ATOM 1420 C CA . GLU A 1 178 ? -24.300 -0.422 19.064 1.00 94.81 178 GLU A CA 1
ATOM 1421 C C . GLU A 1 178 ? -23.691 -0.247 17.661 1.00 94.81 178 GLU A C 1
ATOM 1423 O O . GLU A 1 178 ? -24.408 -0.360 16.671 1.00 94.81 178 GLU A O 1
ATOM 1428 N N . VAL A 1 179 ? -22.383 0.020 17.558 1.00 95.69 179 VAL A N 1
ATOM 1429 C CA . VAL A 1 179 ? -21.674 0.231 16.276 1.00 95.69 179 VAL A CA 1
ATOM 1430 C C . VAL A 1 179 ? -20.778 -0.948 15.890 1.00 95.69 179 VAL A C 1
ATOM 1432 O O . VAL A 1 179 ? -19.987 -0.844 14.951 1.00 95.69 179 VAL A O 1
ATOM 1435 N N . GLU A 1 180 ? -20.870 -2.057 16.622 1.00 94.75 180 GLU A N 1
ATOM 1436 C CA . GLU A 1 180 ? -19.994 -3.218 16.480 1.00 94.75 180 GLU A CA 1
ATOM 1437 C C . GLU A 1 180 ? -19.993 -3.767 15.051 1.00 94.75 180 GLU A C 1
ATOM 1439 O O . GLU A 1 180 ? -18.925 -3.929 14.458 1.00 94.75 180 GLU A O 1
ATOM 1444 N N . ASP A 1 181 ? -21.172 -3.966 14.463 1.00 95.50 181 ASP A N 1
ATOM 1445 C CA . ASP A 1 181 ? -21.308 -4.478 13.097 1.00 95.50 181 ASP A CA 1
ATOM 1446 C C . ASP A 1 181 ? -20.672 -3.543 12.058 1.00 95.50 181 ASP A C 1
ATOM 1448 O O . ASP A 1 181 ? -20.045 -3.995 11.098 1.00 95.50 181 ASP A O 1
ATOM 1452 N N . ASP A 1 182 ? -20.798 -2.226 12.237 1.00 96.31 182 ASP A N 1
ATOM 1453 C CA . ASP A 1 182 ? -20.228 -1.236 11.319 1.00 96.31 182 ASP A CA 1
ATOM 1454 C C . ASP A 1 182 ? -18.701 -1.181 11.392 1.00 96.31 182 ASP A C 1
ATOM 1456 O O . ASP A 1 182 ? -18.023 -1.041 10.363 1.00 96.31 182 ASP A O 1
ATOM 1460 N N . VAL A 1 183 ? -18.147 -1.322 12.599 1.00 95.81 183 VAL A N 1
ATOM 1461 C CA . VAL A 1 183 ? -16.698 -1.411 12.794 1.00 95.81 183 VAL A CA 1
ATOM 1462 C C . VAL A 1 183 ? -16.172 -2.705 12.181 1.00 95.81 183 VAL A C 1
ATOM 1464 O O . VAL A 1 183 ? -15.220 -2.648 11.404 1.00 95.81 183 VAL A O 1
ATOM 1467 N N . HIS A 1 184 ? -16.824 -3.845 12.424 1.00 95.12 184 HIS A N 1
ATOM 1468 C CA . HIS A 1 184 ? -16.433 -5.122 11.824 1.00 95.12 184 HIS A CA 1
ATOM 1469 C C . HIS A 1 184 ? -16.499 -5.093 10.294 1.00 95.12 184 HIS A C 1
ATOM 1471 O O . HIS A 1 184 ? -15.554 -5.531 9.641 1.00 95.12 184 HIS A O 1
ATOM 1477 N N . ARG A 1 185 ? -17.542 -4.495 9.701 1.00 96.19 185 ARG A N 1
ATOM 1478 C CA . ARG A 1 185 ? -17.615 -4.274 8.244 1.00 96.19 185 ARG A CA 1
ATOM 1479 C C . ARG A 1 185 ? -16.442 -3.446 7.715 1.00 96.19 185 ARG A C 1
ATOM 1481 O O . ARG A 1 185 ? -15.934 -3.717 6.628 1.00 96.19 185 ARG A O 1
ATOM 1488 N N . SER A 1 186 ? -16.015 -2.428 8.458 1.00 96.25 186 SER A N 1
ATOM 1489 C CA . SER A 1 186 ? -14.879 -1.583 8.070 1.00 96.25 186 SER A CA 1
ATOM 1490 C C . SER A 1 186 ? -13.547 -2.334 8.197 1.00 96.25 186 SER A C 1
ATOM 1492 O O . SER A 1 186 ? -12.701 -2.227 7.311 1.00 96.25 186 SER A O 1
ATOM 1494 N N . LEU A 1 187 ? -13.384 -3.151 9.245 1.00 95.19 187 LEU A N 1
ATOM 1495 C CA . LEU A 1 187 ? -12.223 -4.031 9.429 1.00 95.19 187 LEU A CA 1
ATOM 1496 C C . LEU A 1 187 ? -12.135 -5.100 8.332 1.00 95.19 187 LEU A C 1
ATOM 1498 O O . LEU A 1 187 ? -11.056 -5.314 7.793 1.00 95.19 187 LEU A O 1
ATOM 1502 N N . GLN A 1 188 ? -13.255 -5.708 7.932 1.00 95.44 188 GLN A N 1
ATOM 1503 C CA . GLN A 1 188 ? -13.293 -6.661 6.814 1.00 95.44 188 GLN A CA 1
ATOM 1504 C C . GLN A 1 188 ? -12.831 -6.024 5.501 1.00 95.44 188 GLN A C 1
ATOM 1506 O O . GLN A 1 188 ? -12.075 -6.631 4.752 1.00 95.44 188 GLN A O 1
ATOM 1511 N N . LYS A 1 189 ? -13.224 -4.774 5.229 1.00 96.12 189 LYS A N 1
ATOM 1512 C CA . LYS A 1 189 ? -12.735 -4.040 4.050 1.00 96.12 189 LYS A CA 1
ATOM 1513 C C . LYS A 1 189 ? -11.233 -3.758 4.116 1.00 96.12 189 LYS A C 1
ATOM 1515 O O . LYS A 1 189 ? -10.586 -3.740 3.076 1.00 96.12 189 LYS A O 1
ATOM 1520 N N . LEU A 1 190 ? -10.677 -3.530 5.309 1.00 95.81 190 LEU A N 1
ATOM 1521 C CA . LEU A 1 190 ? -9.228 -3.405 5.490 1.00 95.81 190 LEU A CA 1
ATOM 1522 C C . LEU A 1 190 ? -8.522 -4.749 5.262 1.00 95.81 190 LEU A C 1
ATOM 1524 O O . LEU A 1 190 ? -7.541 -4.786 4.531 1.00 95.81 190 LEU A O 1
ATOM 1528 N N . GLN A 1 191 ? -9.050 -5.851 5.797 1.00 94.88 191 GLN A N 1
ATOM 1529 C CA . GLN A 1 191 ? -8.524 -7.200 5.544 1.00 94.88 191 GLN A CA 1
ATOM 1530 C C . GLN A 1 191 ? -8.558 -7.552 4.052 1.00 94.88 191 GLN A C 1
ATOM 1532 O O . GLN A 1 191 ? -7.579 -8.058 3.517 1.00 94.88 191 GLN A O 1
ATOM 1537 N N . GLN A 1 192 ? -9.637 -7.196 3.353 1.00 95.38 192 GLN A N 1
ATOM 1538 C CA . GLN A 1 192 ? -9.741 -7.381 1.908 1.00 95.38 192 GLN A CA 1
ATOM 1539 C C . GLN A 1 192 ? -8.635 -6.627 1.152 1.00 95.38 192 GLN A C 1
AT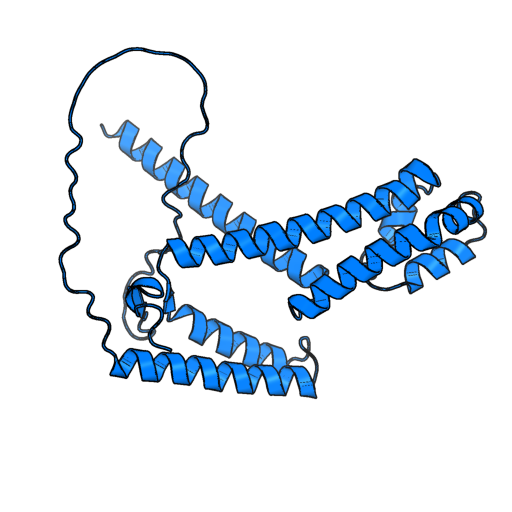OM 1541 O O . GLN A 1 192 ? -8.082 -7.148 0.191 1.00 95.38 192 GLN A O 1
ATOM 1546 N N . ILE A 1 193 ? -8.264 -5.421 1.597 1.00 94.81 193 ILE A N 1
ATOM 1547 C CA . ILE A 1 193 ? -7.131 -4.682 1.020 1.00 94.81 193 ILE A CA 1
ATOM 1548 C C . ILE A 1 193 ? -5.809 -5.427 1.267 1.00 94.81 193 ILE A C 1
ATOM 1550 O O . ILE A 1 193 ? -4.967 -5.479 0.368 1.00 94.81 193 ILE A O 1
ATOM 1554 N N . GLU A 1 194 ? -5.617 -6.025 2.447 1.00 92.75 194 GLU A N 1
ATOM 1555 C CA . GLU A 1 194 ? -4.426 -6.841 2.724 1.00 92.75 194 GLU A CA 1
ATOM 1556 C C . GLU A 1 194 ? -4.363 -8.083 1.823 1.00 92.75 194 GLU A C 1
ATOM 1558 O O . GLU A 1 194 ? -3.297 -8.417 1.308 1.00 92.75 194 GLU A O 1
ATOM 1563 N N . GLU A 1 195 ? -5.502 -8.728 1.569 1.00 92.31 195 GLU A N 1
ATOM 1564 C CA . GLU A 1 195 ? -5.609 -9.879 0.665 1.00 92.31 195 GLU A CA 1
ATOM 1565 C C . GLU A 1 195 ? -5.358 -9.497 -0.801 1.00 92.31 195 GLU A C 1
ATOM 1567 O O . GLU A 1 195 ? -4.594 -10.173 -1.489 1.00 92.31 195 GLU A O 1
ATOM 1572 N N . GLU A 1 196 ? -5.956 -8.399 -1.274 1.00 91.94 196 GLU A N 1
ATOM 1573 C CA . GLU A 1 196 ? -5.793 -7.897 -2.645 1.00 91.94 196 GLU A CA 1
ATOM 1574 C C . GLU A 1 196 ? -4.340 -7.500 -2.946 1.00 91.94 196 GLU A C 1
ATOM 1576 O O . GLU A 1 196 ? -3.840 -7.736 -4.046 1.00 91.94 196 GLU A O 1
ATOM 1581 N N . THR A 1 197 ? -3.660 -6.879 -1.979 1.00 91.25 197 THR A N 1
ATOM 1582 C CA . THR A 1 197 ? -2.295 -6.358 -2.162 1.00 91.25 197 THR A CA 1
ATOM 1583 C C . THR A 1 197 ? -1.204 -7.338 -1.734 1.00 91.25 197 THR A C 1
ATOM 1585 O O . THR A 1 197 ? -0.053 -7.198 -2.151 1.00 91.25 197 THR A O 1
ATOM 1588 N N . GLY A 1 198 ? -1.532 -8.315 -0.886 1.00 90.12 198 GLY A N 1
ATOM 1589 C CA . GLY A 1 198 ? -0.551 -9.168 -0.215 1.00 90.12 198 GLY A CA 1
ATOM 1590 C C . GLY A 1 198 ? 0.360 -8.403 0.756 1.00 90.12 198 GLY A C 1
ATOM 1591 O O . GLY A 1 198 ? 1.481 -8.849 1.021 1.00 90.12 198 GLY A O 1
ATOM 1592 N N . LEU A 1 199 ? -0.081 -7.238 1.241 1.00 91.19 199 LEU A N 1
ATOM 1593 C CA . LEU A 1 199 ? 0.648 -6.338 2.136 1.00 91.19 199 LEU A CA 1
ATOM 1594 C C . LEU A 1 199 ? -0.174 -6.067 3.390 1.00 91.19 199 LEU A C 1
ATOM 1596 O O . LEU A 1 199 ? -1.394 -5.989 3.319 1.00 91.19 199 LEU A O 1
ATOM 1600 N N . THR A 1 200 ? 0.483 -5.840 4.526 1.00 91.69 200 THR A N 1
ATOM 1601 C CA . THR A 1 200 ? -0.240 -5.323 5.694 1.00 91.69 200 THR A CA 1
ATOM 1602 C C . THR A 1 200 ? -0.632 -3.862 5.488 1.00 91.69 200 THR A C 1
ATOM 1604 O O . THR A 1 200 ? 0.045 -3.131 4.758 1.00 91.69 200 THR A O 1
ATOM 1607 N N . ILE A 1 201 ? -1.671 -3.386 6.177 1.00 92.62 201 ILE A N 1
ATOM 1608 C CA . ILE A 1 201 ? -2.074 -1.968 6.105 1.00 92.62 201 ILE A CA 1
ATOM 1609 C C . ILE A 1 201 ? -0.913 -1.026 6.465 1.00 92.62 201 ILE A C 1
ATOM 1611 O O . ILE A 1 201 ? -0.719 0.010 5.822 1.00 92.62 201 ILE A O 1
ATOM 1615 N N . GLU A 1 202 ? -0.080 -1.416 7.431 1.00 90.88 202 GLU A N 1
ATOM 1616 C CA . GLU A 1 202 ? 1.133 -0.682 7.800 1.00 90.88 202 GLU A CA 1
ATOM 1617 C C . GLU A 1 202 ? 2.121 -0.571 6.627 1.00 90.88 202 GLU A C 1
ATOM 1619 O O . GLU A 1 202 ? 2.617 0.518 6.335 1.00 90.88 202 GLU A O 1
ATOM 1624 N N . GLN A 1 203 ? 2.357 -1.670 5.904 1.00 90.62 203 GLN A N 1
ATOM 1625 C CA . GLN A 1 203 ? 3.230 -1.683 4.728 1.00 90.62 203 GLN A CA 1
ATOM 1626 C C . GLN A 1 203 ? 2.667 -0.827 3.590 1.00 90.62 203 GLN A C 1
ATOM 1628 O O . GLN A 1 203 ? 3.413 -0.064 2.975 1.00 90.62 203 GLN A O 1
ATOM 1633 N N . VAL A 1 204 ? 1.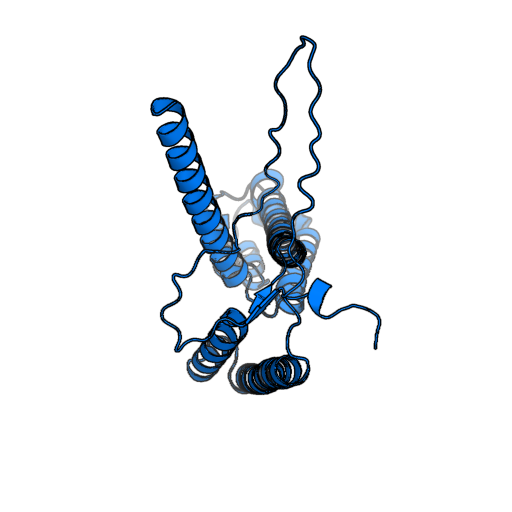358 -0.904 3.325 1.00 92.75 204 VAL A N 1
ATOM 1634 C CA . VAL A 1 204 ? 0.693 -0.076 2.303 1.00 92.75 204 VAL A CA 1
ATOM 1635 C C . VAL A 1 204 ? 0.876 1.416 2.622 1.00 92.75 204 VAL A C 1
ATOM 1637 O O . VAL A 1 204 ? 1.250 2.204 1.746 1.00 92.75 204 VAL A O 1
ATOM 1640 N N . LYS A 1 205 ? 0.701 1.800 3.894 1.00 92.75 205 LYS A N 1
ATOM 1641 C CA . LYS A 1 205 ? 0.912 3.173 4.382 1.00 92.75 205 LYS A CA 1
ATOM 1642 C C . LYS A 1 205 ? 2.364 3.629 4.245 1.00 92.75 205 LYS A C 1
ATOM 1644 O O . LYS A 1 205 ? 2.594 4.748 3.778 1.00 92.75 205 LYS A O 1
ATOM 1649 N N . ASP A 1 206 ? 3.335 2.797 4.619 1.00 92.25 206 ASP A N 1
ATOM 1650 C CA . ASP A 1 206 ? 4.756 3.150 4.522 1.00 92.25 206 ASP A CA 1
ATOM 1651 C C . ASP A 1 206 ? 5.212 3.324 3.066 1.00 92.25 206 ASP A C 1
ATOM 1653 O O . ASP A 1 206 ? 5.829 4.335 2.717 1.00 92.25 206 ASP A O 1
ATOM 1657 N N . ILE A 1 207 ? 4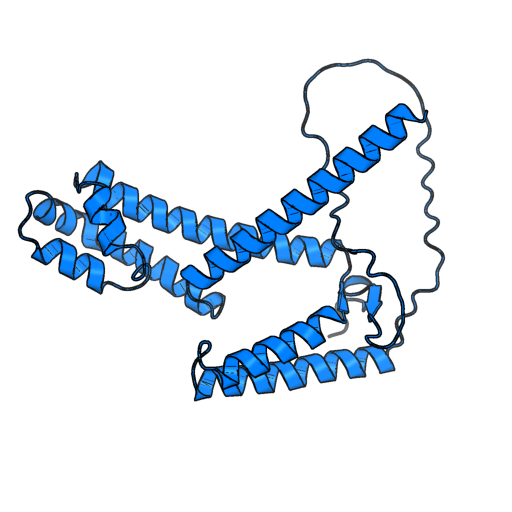.829 2.399 2.180 1.00 91.94 207 ILE A N 1
ATOM 1658 C CA . ILE A 1 207 ? 5.163 2.473 0.752 1.00 91.94 207 ILE A CA 1
ATOM 1659 C C . ILE A 1 207 ? 4.592 3.755 0.134 1.00 91.94 207 ILE A C 1
ATOM 1661 O O . ILE A 1 207 ? 5.321 4.506 -0.518 1.00 91.94 207 ILE A O 1
ATOM 1665 N N . ASN A 1 208 ? 3.315 4.062 0.378 1.00 91.75 208 ASN A N 1
ATOM 1666 C CA . ASN A 1 208 ? 2.704 5.279 -0.155 1.00 91.75 208 ASN A CA 1
ATOM 1667 C C . ASN A 1 208 ? 3.333 6.557 0.418 1.00 91.75 208 ASN A C 1
ATOM 1669 O O . ASN A 1 208 ? 3.502 7.543 -0.305 1.00 91.75 208 ASN A O 1
ATOM 1673 N N . ARG A 1 209 ? 3.735 6.543 1.695 1.00 93.69 209 ARG A N 1
ATOM 1674 C CA . ARG A 1 209 ? 4.467 7.654 2.311 1.00 93.69 209 ARG A CA 1
ATOM 1675 C C . ARG A 1 209 ? 5.804 7.884 1.609 1.00 93.69 209 ARG A C 1
ATOM 1677 O O . ARG A 1 209 ? 6.117 9.025 1.272 1.00 93.69 209 ARG A O 1
ATOM 1684 N N . ARG A 1 210 ? 6.585 6.827 1.372 1.00 92.31 210 ARG A N 1
ATOM 1685 C CA . ARG A 1 210 ? 7.874 6.909 0.663 1.00 92.31 210 ARG A CA 1
ATOM 1686 C C . ARG A 1 210 ? 7.701 7.413 -0.769 1.00 92.31 210 ARG A C 1
ATOM 1688 O O . ARG A 1 210 ? 8.445 8.300 -1.181 1.00 92.31 210 ARG A O 1
ATOM 1695 N N . MET A 1 211 ? 6.688 6.917 -1.478 1.00 92.81 211 MET A N 1
ATOM 1696 C CA . MET A 1 211 ? 6.320 7.378 -2.821 1.00 92.81 211 MET A CA 1
ATOM 1697 C C . MET A 1 211 ? 5.992 8.878 -2.831 1.00 92.81 211 MET A C 1
ATOM 1699 O O . MET A 1 211 ? 6.605 9.640 -3.572 1.00 92.81 211 MET A O 1
ATOM 1703 N N . SER A 1 212 ? 5.115 9.325 -1.928 1.00 90.56 212 SER A N 1
ATOM 1704 C CA . SER A 1 212 ? 4.713 10.735 -1.813 1.00 90.56 212 SER A CA 1
ATOM 1705 C C . SER A 1 212 ? 5.899 11.665 -1.520 1.00 90.56 212 SER A C 1
ATOM 1707 O O . SER A 1 212 ? 5.961 12.784 -2.032 1.00 90.56 212 SER A O 1
ATOM 1709 N N . ILE A 1 213 ? 6.861 11.213 -0.705 1.00 92.56 213 ILE A N 1
ATOM 1710 C CA . ILE A 1 213 ? 8.105 11.953 -0.436 1.00 92.56 213 ILE A CA 1
ATOM 1711 C C . ILE A 1 213 ? 8.961 12.051 -1.706 1.00 92.56 213 ILE A C 1
ATOM 1713 O O . ILE A 1 213 ? 9.482 13.129 -1.998 1.00 92.56 213 ILE A O 1
ATOM 1717 N N . GLY A 1 214 ? 9.090 10.955 -2.460 1.00 89.81 214 GLY A N 1
ATOM 1718 C CA . GLY A 1 214 ? 9.808 10.919 -3.736 1.00 89.81 214 GLY A CA 1
ATOM 1719 C C . GLY A 1 214 ? 9.220 11.892 -4.757 1.00 89.81 214 GLY A C 1
ATOM 1720 O O . GLY A 1 214 ? 9.939 12.755 -5.261 1.00 89.81 214 GLY A O 1
ATOM 1721 N N . GLU A 1 215 ? 7.903 11.839 -4.969 1.00 88.19 215 GLU A N 1
ATOM 1722 C CA . GLU A 1 215 ? 7.180 12.768 -5.848 1.00 88.19 215 GLU A CA 1
ATOM 1723 C C . GLU A 1 215 ? 7.384 14.229 -5.424 1.00 88.19 215 GLU A C 1
ATOM 1725 O O . GLU A 1 215 ? 7.660 15.101 -6.246 1.00 88.19 215 GLU A O 1
ATOM 1730 N N . ALA A 1 216 ? 7.263 14.522 -4.124 1.00 89.88 216 ALA A N 1
ATOM 1731 C CA . ALA A 1 216 ? 7.445 15.876 -3.611 1.00 89.88 216 ALA A CA 1
ATOM 1732 C C . ALA A 1 216 ? 8.881 16.388 -3.790 1.00 89.88 216 ALA A C 1
ATOM 1734 O O . ALA A 1 216 ? 9.079 17.584 -4.016 1.00 89.88 216 ALA A O 1
ATOM 1735 N N . LYS A 1 217 ? 9.882 15.506 -3.689 1.00 91.75 217 LYS A N 1
ATOM 1736 C CA . LYS A 1 217 ? 11.285 15.845 -3.949 1.00 91.75 217 LYS A CA 1
ATOM 1737 C C . LYS A 1 217 ? 11.510 16.139 -5.434 1.00 91.75 217 LYS A C 1
ATOM 1739 O O . LYS A 1 217 ? 12.069 17.188 -5.740 1.00 91.75 217 LYS A O 1
ATOM 1744 N N . ALA A 1 218 ? 11.024 15.275 -6.325 1.00 86.88 218 ALA A N 1
ATOM 1745 C CA . ALA A 1 218 ? 11.141 15.454 -7.773 1.00 86.88 218 ALA A CA 1
ATOM 1746 C C . ALA A 1 218 ? 10.453 16.744 -8.246 1.00 86.88 218 ALA A C 1
ATOM 1748 O O . ALA A 1 218 ? 11.054 17.552 -8.948 1.00 86.88 218 ALA A O 1
ATOM 1749 N N . ARG A 1 219 ? 9.227 17.002 -7.771 1.00 89.56 219 ARG A N 1
ATOM 1750 C CA . ARG A 1 219 ? 8.472 18.219 -8.102 1.00 89.56 219 ARG A CA 1
ATOM 1751 C C . ARG A 1 219 ? 9.185 19.493 -7.655 1.00 89.56 219 ARG A C 1
ATOM 1753 O O . ARG A 1 219 ? 9.198 20.472 -8.392 1.00 89.56 219 ARG A O 1
ATOM 1760 N N . ARG A 1 220 ? 9.782 19.486 -6.456 1.00 88.25 220 ARG A N 1
ATOM 1761 C CA . ARG A 1 220 ? 10.555 20.630 -5.949 1.00 88.25 220 ARG A CA 1
ATOM 1762 C C . ARG A 1 220 ? 11.785 20.891 -6.818 1.00 88.25 220 ARG A C 1
ATOM 1764 O O . ARG A 1 220 ? 11.982 22.028 -7.218 1.00 88.25 220 ARG A O 1
ATOM 1771 N N . ALA A 1 221 ? 12.538 19.846 -7.162 1.00 89.81 221 ALA A N 1
ATOM 1772 C CA . ALA A 1 221 ? 13.705 19.968 -8.033 1.00 89.81 221 ALA A CA 1
ATOM 1773 C C . ALA A 1 221 ? 13.332 20.494 -9.431 1.00 89.81 221 ALA A C 1
ATOM 1775 O O . ALA A 1 221 ? 13.975 21.415 -9.923 1.00 89.81 221 ALA A O 1
ATOM 1776 N N . LYS A 1 222 ? 12.247 19.982 -10.039 1.00 89.88 222 LYS A N 1
ATOM 1777 C CA . LYS A 1 222 ? 11.745 20.477 -11.335 1.00 89.88 222 LYS A CA 1
ATOM 1778 C C . LYS A 1 222 ? 11.350 21.955 -11.257 1.00 89.88 222 LYS A C 1
ATOM 1780 O O . LYS A 1 222 ? 11.702 22.723 -12.142 1.00 89.88 222 LYS A O 1
ATOM 1785 N N . LYS A 1 223 ? 10.672 22.371 -10.181 1.00 91.31 223 LYS A N 1
ATOM 1786 C CA . LYS A 1 223 ? 10.290 23.774 -9.966 1.00 91.31 223 LYS A CA 1
ATOM 1787 C C . LYS A 1 223 ? 11.511 24.692 -9.831 1.00 91.31 223 LYS A C 1
ATOM 1789 O O . LYS A 1 223 ? 11.564 25.719 -10.494 1.00 91.31 223 LYS A O 1
ATOM 1794 N N . GLU A 1 224 ? 12.490 24.306 -9.015 1.00 89.81 224 GLU A N 1
ATOM 1795 C CA . GLU A 1 224 ? 13.737 25.064 -8.829 1.00 89.81 224 GLU A CA 1
ATOM 1796 C C . GLU A 1 224 ? 14.533 25.185 -10.139 1.00 89.81 224 GLU A C 1
ATOM 1798 O O . GLU A 1 224 ? 15.049 26.257 -10.445 1.00 89.81 224 GLU A O 1
ATOM 1803 N N . MET A 1 225 ? 14.582 24.116 -10.939 1.00 89.06 225 MET A N 1
ATOM 1804 C CA . MET A 1 225 ? 15.212 24.115 -12.263 1.00 89.06 225 MET A CA 1
ATOM 1805 C C . MET A 1 225 ? 14.526 25.095 -13.226 1.00 89.06 225 MET A C 1
ATOM 1807 O O . MET A 1 225 ? 15.201 25.891 -13.874 1.00 89.06 225 MET A O 1
ATOM 1811 N N . VAL A 1 226 ? 13.191 25.074 -13.296 1.00 90.56 226 VAL A N 1
ATOM 1812 C CA . VAL A 1 226 ? 12.420 25.991 -14.154 1.00 90.56 226 VAL A CA 1
ATOM 1813 C C . VAL A 1 226 ? 12.612 27.444 -13.713 1.00 90.56 226 VAL A C 1
ATOM 1815 O O . VAL A 1 226 ? 12.886 28.302 -14.546 1.00 90.56 226 VAL A O 1
ATOM 1818 N N . GLU A 1 227 ? 12.546 27.732 -12.411 1.00 88.31 227 GLU A N 1
ATOM 1819 C CA . GLU A 1 227 ? 12.782 29.083 -11.882 1.00 88.31 227 GLU A CA 1
ATOM 1820 C C . GLU A 1 227 ? 14.212 29.583 -12.137 1.00 88.31 227 GLU A C 1
ATOM 1822 O O . GLU A 1 227 ? 14.412 30.776 -12.364 1.00 88.31 227 GLU A O 1
ATOM 1827 N N . ALA A 1 228 ? 15.212 28.698 -12.106 1.00 88.50 228 ALA A N 1
ATOM 1828 C CA . ALA A 1 228 ? 16.590 29.050 -12.435 1.00 88.50 228 ALA A CA 1
ATOM 1829 C C . ALA A 1 228 ? 16.747 29.409 -13.920 1.00 88.50 228 ALA A C 1
ATOM 1831 O O . ALA A 1 228 ? 17.397 30.405 -14.231 1.00 88.50 228 ALA A O 1
ATOM 1832 N N . ASN A 1 229 ? 16.107 28.653 -14.815 1.00 83.19 229 ASN A N 1
ATOM 1833 C CA . ASN A 1 229 ? 16.120 28.938 -16.250 1.00 83.19 229 ASN A CA 1
ATOM 1834 C C . ASN A 1 229 ? 15.380 30.243 -16.580 1.00 83.19 229 ASN A C 1
ATOM 1836 O O . ASN A 1 229 ? 15.877 31.034 -17.371 1.00 83.19 229 ASN A O 1
ATOM 1840 N N . LEU A 1 230 ? 14.262 30.533 -15.905 1.00 77.00 230 LEU A N 1
ATOM 1841 C CA . LEU A 1 230 ? 13.528 31.799 -16.056 1.00 77.00 230 LEU A CA 1
ATOM 1842 C C . LEU A 1 230 ? 14.303 33.038 -15.577 1.00 77.00 230 LEU A C 1
ATOM 1844 O O . LEU A 1 230 ? 13.950 34.148 -15.947 1.00 77.00 230 LEU A O 1
ATOM 1848 N N . ARG A 1 231 ? 15.333 32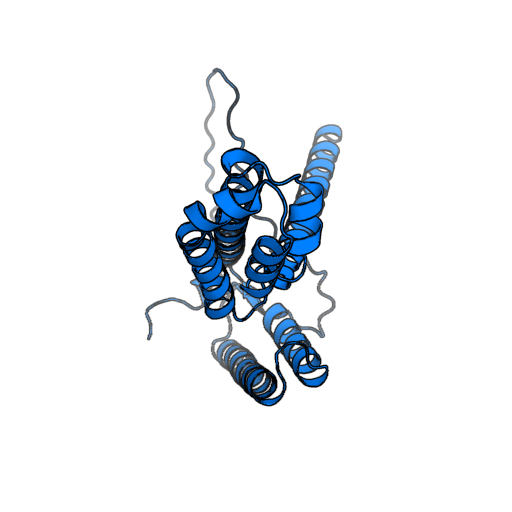.881 -14.735 1.00 71.19 231 ARG A N 1
ATOM 1849 C CA . ARG A 1 231 ? 16.244 33.981 -14.353 1.00 71.19 231 ARG A CA 1
ATOM 1850 C C . ARG A 1 231 ? 17.382 34.193 -15.351 1.00 71.19 231 ARG A C 1
ATOM 1852 O O . ARG A 1 231 ? 18.138 35.151 -15.202 1.00 71.19 231 ARG A O 1
ATOM 1859 N N . LEU A 1 232 ? 17.568 33.237 -16.256 1.00 68.81 232 LEU A N 1
ATOM 1860 C CA . LEU A 1 232 ? 18.657 33.188 -17.226 1.00 68.81 232 LEU A CA 1
ATOM 1861 C C . LEU A 1 232 ? 18.218 33.735 -18.596 1.00 68.81 232 LEU A C 1
ATOM 1863 O O . LEU A 1 232 ? 19.072 34.202 -19.347 1.00 68.81 232 LEU A O 1
ATOM 1867 N N . VAL A 1 233 ? 16.909 33.687 -18.875 1.00 52.66 233 VAL A N 1
ATOM 1868 C CA . VAL A 1 233 ? 16.206 34.376 -19.974 1.00 52.66 233 VAL A CA 1
ATOM 1869 C C . VAL A 1 233 ? 15.965 35.837 -19.604 1.00 52.66 233 VAL A C 1
ATOM 1871 O O . VAL A 1 233 ? 16.198 36.702 -20.477 1.00 52.66 233 VAL A O 1
#

Radius of gyration: 24.33 Å; chains: 1; bounding box: 52×58×66 Å

Secondary structure (DSSP, 8-state):
--SS-GGGTEEEE--TTS------TT--S------------------------S-----HHHHHHHHHHHHHHHHHHHHHHHHH-TTSHHHHHHHHHHHHHHHTEEE-HHHHHHHHHHHHHHHHHHHHHHHHHHIIIIIIS---HHHHHHHHTT-TT-THHHHHHHTT--TTHHHHHHTHHHHHHHHHHHHHHHHHHTS-HHHHHHHHHHHHHHHHHHHHHHHHHHHHHHTT-

pLDDT: mean 82.47, std 19.84, range [34.34, 97.69]

Foldseek 3Di:
DPPDDPVQWFLEFADPPDPDDCPPPQDQPPPPDPDDDDDDDDDDDPPPPPVPPPDSPHDPVVVVVLVVVLVVLVVVLVVCCVVPNCPDPVSVVSVVVSVVSVNRTHTDNVVSVVVLVVLVVLVVLLVVLVVQLCCQQCVQLVHPPVLVCVLCPPCVQPCVSVVVVLVPPDSSNVSSVVCVVVNNVSSVSQVVSCVVVVHHPVRSVVVNVVVVVVNVVVVVVVVVVVVVVVVVD